Protein AF-0000000069437849 (afdb_homodimer)

Sequence (374 aa):
MSVVLPTVADLNPTQREAFDLFPANLTRGLVMTRNSAKPYLALGLSFRDGGLAPETRELVILRVGAITNAQYEIHHHAPEAQRVGVPAEVIDAVVSGADSFGDERLDALIGFVGDLVAGITNAPADTAVIQKFYSDNEIAEIILLTGHYVMTALFLKTLGIGPEGEGETRDILTSATNKLRTDEGQNMSVVLPTVADLNPTQREAFDLFPANLTRGLVMTRNSAKPYLALGLSFRDGGLAPETRELVILRVGAITNAQYEIHHHAPEAQRVGVPAEVIDAVVSGADSFGDERLDALIGFVGDLVAGITNAPADTAVIQKFYSDNEIAEIILLTGHYVMTALFLKTLGIGPEGEGETRDILTSATNKLRTDEGQN

Solvent-accessible surface area (backbone atoms only — not comparable to full-atom values): 19870 Å² total; per-residue (Å²): 106,78,64,76,69,63,54,80,89,70,46,51,74,71,42,40,54,45,27,69,50,43,71,46,61,67,34,40,49,36,46,43,24,70,49,36,33,56,28,44,50,47,30,62,47,20,59,80,67,33,75,56,55,66,46,58,50,33,51,51,52,35,39,47,18,35,64,38,65,22,63,44,54,37,64,63,38,49,61,51,24,44,73,62,64,43,53,68,68,57,53,52,37,38,49,73,62,56,72,76,74,93,38,71,65,58,28,32,51,55,48,47,53,52,38,42,64,56,15,38,70,45,72,51,36,68,58,47,74,42,50,88,78,40,53,62,40,43,47,46,37,52,44,45,52,49,20,50,50,49,21,48,36,40,38,33,54,45,59,64,56,61,66,69,62,90,73,68,58,65,59,43,67,60,52,30,42,52,52,53,51,51,54,52,70,69,100,106,79,62,77,69,65,53,81,90,70,47,52,73,71,43,41,54,45,26,70,50,44,73,46,62,68,34,41,51,34,47,43,23,72,49,36,33,56,27,44,50,46,29,62,47,20,58,79,65,33,74,56,54,66,45,58,50,33,51,50,52,34,38,49,18,36,65,38,66,23,64,44,53,37,65,63,38,50,61,52,25,44,73,63,64,43,52,66,68,58,53,51,37,39,48,72,62,55,71,75,75,93,38,73,66,58,26,33,51,56,46,47,54,52,36,42,64,54,15,38,70,44,72,52,39,68,57,49,72,41,51,87,78,38,53,60,40,44,49,46,35,51,45,44,52,48,20,52,50,49,19,47,36,39,39,33,54,45,58,65,56,62,64,70,62,90,74,69,58,65,60,41,69,61,52,30,42,52,53,52,50,51,55,53,72,71,99

Organism: Mycobacteroides abscessus (strain ATCC 19977 / DSM 44196 / CCUG 20993 / CIP 104536 / JCM 13569 / NCTC 13031 / TMC 1543 / L948) (NCBI:txid561007)

Radius of gyration: 19.55 Å; Cα contacts (8 Å, |Δi|>4): 556; chains: 2; bounding box: 51×52×52 Å

pLDDT: mean 94.51, std 9.11, range [38.72, 99.0]

Nearest PDB structures (foldseek):
  2gmy-assembly1_C  TM=9.037E-01  e=6.868E-04  Agrobacterium fabrum str. C58
  3lvy-assembly3_F  TM=8.607E-01  e=6.544E-04  Streptococcus mutans
  6k40-assembly3_C  TM=8.235E-01  e=3.848E-04  Deinococcus radiodurans R1 = ATCC 13939 = DSM 20539
  6ohi-assembly1_B  TM=6.712E-01  e=4.739E-03  Marinomonas mediterranea MMB-1
  6ohj-assembly1_B  TM=6.975E-01  e=1.510E-02  Marinomonas mediterranea MMB-1

Foldseek 3Di:
DFDDFDDLVPDDPVLVVLCVLFVWLLSSLLVVDPPCSNVLLVVLLVLVVADDQQLLLLLLQLLLCLVLVQVQSLVPRVVVNVVSPNDNVVSVCSNPPHQDDPDQQSNLSSVQLVQCVVCVVNPHGDLVSNVVPDPPRVSVSSSVSSVSSNVSSVSCVRNVPDGDPPPPCVCSSVSSSVVVVVVVVVD/DFDDFDDLVPDDPVLVVLCVLFVWLLSSLLSVDPPCSNVLLVVLLVLVVADDQQLLLLLLQLLLCLVLVQVQSLVPSVVVNVVSPNDNVNSVCSNPPHQDDPDQQSNLSSVQLVQCVVCVVNPHGDLVSNVVPDPPRVSVSSSVSSVSSNVSSVSCVRNVPDGDPPPPCVCSSVSSSVVVVVVVVVD

InterPro domains:
  IPR003779 Alkyl hydroperoxide reductase AhpD/CMD-like [PF02627] (47-102)
  IPR029032 AhpD-like [G3DSA:1.20.1290.10] (10-168)
  IPR029032 AhpD-like [SSF69118] (6-165)

Secondary structure (DSSP, 8-state):
-PPPPPPGGG--HHHHHHHHHS-SHHHHHHTTSSS-HHHHHHHHHHGGGSSS-HHHHHHHHHHHHHHHT-HHHHHHHHHHHHHTT--HHHHHHHHHT----S-HHHHHHHHHHHHHHHTTTSSPPPGGGGTTTS-HHHHHHHHHHHHHHHHHHHHHHHHT--PPSTTTTTTHHHHHHHHHHHHHHH-/-PPPPPPGGG--HHHHHHHHHS-SHHHHHHTTSSS-HHHHHHHHHHGGGSSS-HHHHHHHHHHHHHHHT-HHHHHHHHHHHHHTT--HHHHHHHHHT----S-HHHHHHHHHHHHHHHTTTSSPPPGGGGTTTS-HHHHHHHHHHHHHHHHHHHHHHHHT--PPSTTTTTTHHHHHHHHHHHHHHH-

Structure (mmCIF, N/CA/C/O backbone):
data_AF-0000000069437849-model_v1
#
loop_
_entity.id
_entity.type
_entity.pdbx_description
1 polymer 'Carboxymuconolactone decarboxylase'
#
loop_
_atom_site.group_PDB
_atom_site.id
_atom_site.type_symbol
_atom_site.label_atom_id
_atom_site.label_alt_id
_atom_site.label_comp_id
_atom_site.label_asym_id
_atom_site.label_entity_id
_atom_site.label_seq_id
_atom_site.pdbx_PDB_ins_code
_atom_site.Cartn_x
_atom_site.Cartn_y
_atom_site.Cartn_z
_atom_site.occupancy
_atom_site.B_iso_or_equiv
_atom_site.auth_seq_id
_atom_site.auth_comp_id
_atom_site.auth_asym_id
_atom_site.auth_atom_id
_atom_site.pdbx_PDB_model_num
ATOM 1 N N . MET A 1 1 ? -16.969 -13.57 -14.336 1 66.69 1 MET A N 1
ATOM 2 C CA . MET A 1 1 ? -17.812 -13.078 -13.242 1 66.69 1 MET A CA 1
ATOM 3 C C . MET A 1 1 ? -16.984 -12.281 -12.242 1 66.69 1 MET A C 1
ATOM 5 O O . MET A 1 1 ? -15.758 -12.391 -12.219 1 66.69 1 MET A O 1
ATOM 9 N N . SER A 1 2 ? -17.625 -11.258 -11.539 1 83.88 2 SER A N 1
ATOM 10 C CA . SER A 1 2 ? -16.969 -10.414 -10.547 1 83.88 2 SER A CA 1
ATOM 11 C C . SER A 1 2 ? -16.594 -11.211 -9.297 1 83.88 2 SER A C 1
ATOM 13 O O . SER A 1 2 ? -17.219 -12.227 -9 1 83.88 2 SER A O 1
ATOM 15 N N . VAL A 1 3 ? -15.461 -10.953 -8.734 1 93.19 3 VAL A N 1
ATOM 16 C CA . VAL A 1 3 ? -15.055 -11.523 -7.457 1 93.19 3 VAL A CA 1
ATOM 17 C C . VAL A 1 3 ? -16.156 -11.32 -6.426 1 93.19 3 VAL A C 1
ATOM 19 O O . VAL A 1 3 ? -16.719 -10.227 -6.312 1 93.19 3 VAL A O 1
ATOM 22 N N . VAL A 1 4 ? -16.516 -12.32 -5.75 1 92.19 4 VAL A N 1
ATOM 23 C CA . VAL A 1 4 ? -17.594 -12.266 -4.77 1 92.19 4 VAL A CA 1
ATOM 24 C C . VAL A 1 4 ? -17 -12.141 -3.363 1 92.19 4 VAL A C 1
ATOM 26 O O . VAL A 1 4 ? -16.219 -13 -2.934 1 92.19 4 VAL A O 1
ATOM 29 N N . LEU A 1 5 ? -17.375 -11.117 -2.664 1 95.38 5 LEU A N 1
ATOM 30 C CA . LEU A 1 5 ? -16.938 -10.93 -1.287 1 95.38 5 LEU A CA 1
ATOM 31 C C . LEU A 1 5 ? -17.672 -11.875 -0.345 1 95.38 5 LEU A C 1
ATOM 33 O O . LEU A 1 5 ? -18.875 -12.102 -0.509 1 95.38 5 LEU A O 1
ATOM 37 N N . PRO A 1 6 ? -17.016 -12.406 0.613 1 96.81 6 PRO A N 1
ATOM 38 C CA . PRO A 1 6 ? -17.734 -13.211 1.607 1 96.81 6 PRO A CA 1
ATOM 39 C C . PRO A 1 6 ? -18.719 -12.391 2.434 1 96.81 6 PRO A C 1
ATOM 41 O O . PRO A 1 6 ? -18.5 -11.195 2.646 1 96.81 6 PRO A O 1
ATOM 44 N N . THR A 1 7 ? -19.75 -13.062 2.906 1 96.44 7 THR A N 1
ATOM 45 C CA . THR A 1 7 ? -20.625 -12.445 3.902 1 96.44 7 THR A CA 1
ATOM 46 C C . THR A 1 7 ? -20.016 -12.555 5.297 1 96.44 7 THR A C 1
ATOM 48 O O . THR A 1 7 ? -19.203 -13.453 5.559 1 96.44 7 THR A O 1
ATOM 51 N N . VAL A 1 8 ? -20.406 -11.633 6.09 1 95.75 8 VAL A N 1
ATOM 52 C CA . VAL A 1 8 ? -19.859 -11.625 7.445 1 95.75 8 VAL A CA 1
ATOM 53 C C . VAL A 1 8 ? -20.188 -12.938 8.141 1 95.75 8 VAL A C 1
ATOM 55 O O . VAL A 1 8 ? -19.359 -13.477 8.883 1 95.75 8 VAL A O 1
ATOM 58 N N . ALA A 1 9 ? -21.328 -13.523 7.895 1 96.69 9 ALA A N 1
ATOM 59 C CA . ALA A 1 9 ? -21.781 -14.766 8.516 1 96.69 9 ALA A CA 1
ATOM 60 C C . ALA A 1 9 ? -20.906 -15.938 8.086 1 96.69 9 ALA A C 1
ATOM 62 O O . ALA A 1 9 ? -20.828 -16.953 8.789 1 96.69 9 ALA A O 1
ATOM 63 N N . ASP A 1 10 ? -20.203 -15.844 7.004 1 95.81 10 ASP A N 1
ATOM 64 C CA . ASP A 1 10 ? -19.453 -16.953 6.422 1 95.81 10 ASP A CA 1
ATOM 65 C C . ASP A 1 10 ? -17.984 -16.891 6.852 1 95.81 10 ASP A C 1
ATOM 67 O O . ASP A 1 10 ? -17.188 -17.781 6.508 1 95.81 10 ASP A O 1
ATOM 71 N N . LEU A 1 11 ? -17.656 -15.875 7.59 1 97.69 11 LEU A N 1
ATOM 72 C CA . LEU A 1 11 ? -16.25 -15.719 7.965 1 97.69 11 LEU A CA 1
ATOM 73 C C . LEU A 1 11 ? -15.836 -16.797 8.961 1 97.69 11 LEU A C 1
ATOM 75 O O . LEU A 1 11 ? -16.578 -17.125 9.883 1 97.69 11 LEU A O 1
ATOM 79 N N . ASN A 1 12 ? -14.672 -17.406 8.719 1 97.06 12 ASN A N 1
ATOM 80 C CA . ASN A 1 12 ? -14.109 -18.297 9.727 1 97.06 12 ASN A CA 1
ATOM 81 C C . ASN A 1 12 ? -13.602 -17.531 10.938 1 97.06 12 ASN A C 1
ATOM 83 O O . ASN A 1 12 ? -13.594 -16.297 10.945 1 97.06 12 ASN A O 1
ATOM 87 N N . PRO A 1 13 ? -13.148 -18.141 11.938 1 96.56 13 PRO A N 1
ATOM 88 C CA . PRO A 1 13 ? -12.781 -17.453 13.172 1 96.56 13 PRO A CA 1
ATOM 89 C C . PRO A 1 13 ? -11.648 -16.438 12.977 1 96.56 13 PRO A C 1
ATOM 91 O O . PRO A 1 13 ? -11.711 -15.336 13.516 1 96.56 13 PRO A O 1
ATOM 94 N N . THR A 1 14 ? -10.68 -16.734 12.234 1 95.31 14 THR A N 1
ATOM 95 C CA . THR A 1 14 ? -9.562 -15.828 11.984 1 95.31 14 THR A CA 1
ATOM 96 C C . THR A 1 14 ? -10.023 -14.602 11.195 1 95.31 14 THR A C 1
ATOM 98 O O . THR A 1 14 ? -9.633 -13.477 11.508 1 95.31 14 THR A O 1
ATOM 101 N N . GLN A 1 15 ? -10.82 -14.836 10.172 1 97.56 15 GLN A N 1
ATOM 102 C CA . GLN A 1 15 ? -11.383 -13.75 9.375 1 97.56 15 GLN A CA 1
ATOM 103 C C . GLN A 1 15 ? -12.273 -12.852 10.227 1 97.56 15 GLN A C 1
ATOM 105 O O . GLN A 1 15 ? -12.242 -11.625 10.078 1 97.56 15 GLN A O 1
ATOM 110 N N . ARG A 1 16 ? -12.992 -13.484 11.094 1 97.56 16 ARG A N 1
ATOM 111 C CA . ARG A 1 16 ? -13.891 -12.742 11.977 1 97.56 16 ARG A CA 1
ATOM 112 C C . ARG A 1 16 ? -13.109 -11.828 12.914 1 97.56 16 ARG A C 1
ATOM 114 O O . ARG A 1 16 ? -13.539 -10.703 13.195 1 97.56 16 ARG A O 1
ATOM 121 N N . GLU A 1 17 ? -12.031 -12.266 13.414 1 95.75 17 GLU A N 1
ATOM 122 C CA . GLU A 1 17 ? -11.188 -11.438 14.273 1 95.75 17 GLU A CA 1
ATOM 123 C C . GLU A 1 17 ? -10.75 -10.164 13.562 1 95.75 17 GLU A C 1
ATOM 125 O O . GLU A 1 17 ? -10.797 -9.078 14.141 1 95.75 17 GLU A O 1
ATOM 130 N N . ALA A 1 18 ? -10.32 -10.297 12.328 1 96.5 18 ALA A N 1
ATOM 131 C CA . ALA A 1 18 ? -9.922 -9.133 11.539 1 96.5 18 ALA A CA 1
ATOM 132 C C . ALA A 1 18 ? -11.109 -8.203 11.297 1 96.5 18 ALA A C 1
ATOM 134 O O . ALA A 1 18 ? -10.984 -6.984 11.406 1 96.5 18 ALA A O 1
ATOM 135 N N . PHE A 1 19 ? -12.227 -8.844 10.961 1 96.88 19 PHE A N 1
ATOM 136 C CA . PHE A 1 19 ? -13.422 -8.062 10.711 1 96.88 19 PHE A CA 1
ATOM 137 C C . PHE A 1 19 ? -13.844 -7.293 11.961 1 96.88 19 PHE A C 1
ATOM 139 O O . PHE A 1 19 ? -14.242 -6.133 11.875 1 96.88 19 PHE A O 1
ATOM 146 N N . ASP A 1 20 ? -13.695 -7.914 13.117 1 95.06 20 ASP A N 1
ATOM 147 C CA . ASP A 1 20 ? -14.094 -7.277 14.367 1 95.06 20 ASP A CA 1
ATOM 148 C C . ASP A 1 20 ? -13.18 -6.105 14.711 1 95.06 20 ASP A C 1
ATOM 150 O O . ASP A 1 20 ? -13.602 -5.148 15.359 1 95.06 20 ASP A O 1
ATOM 154 N N . LEU A 1 21 ? -11.977 -6.168 14.289 1 93.56 21 LEU A N 1
ATOM 155 C CA . LEU A 1 21 ? -11.055 -5.055 14.477 1 93.56 21 LEU A CA 1
ATOM 156 C C . LEU A 1 21 ? -11.484 -3.846 13.656 1 93.56 21 LEU A C 1
ATOM 158 O O . LEU A 1 21 ? -11.359 -2.705 14.109 1 93.56 21 LEU A O 1
ATOM 162 N N . PHE A 1 22 ? -11.953 -4.074 12.5 1 95.62 22 PHE A N 1
ATOM 163 C CA . PHE A 1 22 ? -12.406 -3.037 11.578 1 95.62 22 PHE A CA 1
ATOM 164 C C . PHE A 1 22 ? -13.609 -3.51 10.773 1 95.62 22 PHE A C 1
ATOM 166 O O . PHE A 1 22 ? -13.477 -3.904 9.617 1 95.62 22 PHE A O 1
ATOM 173 N N . PRO A 1 23 ? -14.797 -3.436 11.32 1 95.25 23 PRO A N 1
ATOM 174 C CA . PRO A 1 23 ? -16.016 -3.977 10.703 1 95.25 23 PRO A CA 1
ATOM 175 C C . PRO A 1 23 ? -16.516 -3.125 9.531 1 95.25 23 PRO A C 1
ATOM 177 O O . PRO A 1 23 ? -17.469 -2.369 9.68 1 95.25 23 PRO A O 1
ATOM 180 N N . ALA A 1 24 ? -15.945 -3.314 8.43 1 96 24 ALA A N 1
ATOM 181 C CA . ALA A 1 24 ? -16.25 -2.562 7.215 1 96 24 ALA A CA 1
ATOM 182 C C . ALA A 1 24 ? -16.172 -3.459 5.98 1 96 24 ALA A C 1
ATOM 184 O O . ALA A 1 24 ? -15.578 -4.535 6.027 1 96 24 ALA A O 1
ATOM 185 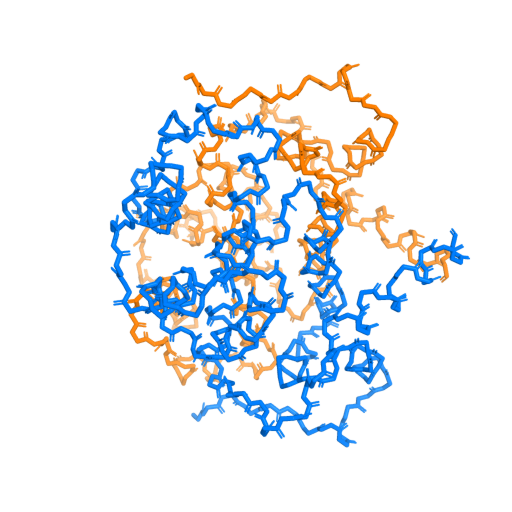N N . ASN A 1 25 ? -16.766 -3.061 4.895 1 96.75 25 ASN A N 1
ATOM 186 C CA . ASN A 1 25 ? -16.719 -3.811 3.645 1 96.75 25 ASN A CA 1
ATOM 187 C C . ASN A 1 25 ? -15.289 -3.994 3.148 1 96.75 25 ASN A C 1
ATOM 189 O O . ASN A 1 25 ? -14.969 -5.016 2.539 1 96.75 25 ASN A O 1
ATOM 193 N N . LEU A 1 26 ? -14.414 -3.002 3.432 1 97.88 26 LEU A N 1
ATOM 194 C CA . LEU A 1 26 ? -13 -3.154 3.129 1 97.88 26 LEU A CA 1
ATOM 195 C C . LEU A 1 26 ? -12.453 -4.441 3.734 1 97.88 26 LEU A C 1
ATOM 197 O O . LEU A 1 26 ? -11.742 -5.195 3.062 1 97.88 26 LEU A O 1
ATOM 201 N N . THR A 1 27 ? -12.82 -4.711 4.98 1 97.94 27 THR A N 1
ATOM 202 C CA . THR A 1 27 ? -12.273 -5.863 5.688 1 97.94 27 THR A CA 1
ATOM 203 C C . THR A 1 27 ? -12.812 -7.164 5.102 1 97.94 27 THR A C 1
ATOM 205 O O . THR A 1 27 ? -12.109 -8.172 5.066 1 97.94 27 THR A O 1
ATOM 208 N N . ARG A 1 28 ? -14.039 -7.129 4.566 1 97.81 28 ARG A N 1
ATOM 209 C CA . ARG A 1 28 ? -14.547 -8.305 3.871 1 97.81 28 ARG A CA 1
ATOM 210 C C . ARG A 1 28 ? -13.664 -8.664 2.686 1 97.81 28 ARG A C 1
ATOM 212 O O . ARG A 1 28 ? -13.445 -9.852 2.402 1 97.81 28 ARG A O 1
ATOM 219 N N . GLY A 1 29 ? -13.195 -7.688 1.97 1 98.44 29 GLY A N 1
ATOM 220 C CA . GLY A 1 29 ? -12.25 -7.941 0.893 1 98.44 29 GLY A CA 1
ATOM 221 C C . GLY A 1 29 ? -10.906 -8.43 1.385 1 98.44 29 GLY A C 1
ATOM 222 O O . GLY A 1 29 ? -10.344 -9.383 0.838 1 98.44 29 GLY A O 1
ATOM 223 N N . LEU A 1 30 ? -10.414 -7.762 2.451 1 98.75 30 LEU A N 1
ATOM 224 C CA . LEU A 1 30 ? -9.078 -8.055 2.951 1 98.75 30 LEU A CA 1
ATOM 225 C C . LEU A 1 30 ? -8.992 -9.492 3.459 1 98.75 30 LEU A C 1
ATOM 227 O O . LEU A 1 30 ? -7.973 -10.164 3.279 1 98.75 30 LEU A O 1
ATOM 231 N N . VAL A 1 31 ? -10.047 -9.961 4.066 1 98.5 31 VAL A N 1
ATOM 232 C CA . VAL A 1 31 ? -9.992 -11.273 4.703 1 98.5 31 VAL A CA 1
ATOM 233 C C . VAL A 1 31 ? -10.016 -12.367 3.641 1 98.5 31 VAL A C 1
ATOM 235 O O . VAL A 1 31 ? -9.875 -13.555 3.955 1 98.5 31 VAL A O 1
ATOM 238 N N . MET A 1 32 ? -10.258 -12.008 2.383 1 98.19 32 MET A N 1
ATOM 239 C CA . MET A 1 32 ? -10.117 -12.984 1.305 1 98.19 32 MET A CA 1
ATOM 240 C C . MET A 1 32 ? -8.656 -13.383 1.131 1 98.19 32 MET A C 1
ATOM 242 O O . MET A 1 32 ? -8.359 -14.43 0.547 1 98.19 32 MET A O 1
ATOM 246 N N . THR A 1 33 ? -7.68 -12.523 1.524 1 98.31 33 THR A N 1
ATOM 247 C CA . THR A 1 33 ? -6.27 -12.883 1.535 1 98.31 33 THR A CA 1
ATOM 248 C C . THR A 1 33 ? -5.957 -13.812 2.709 1 98.31 33 THR A C 1
ATOM 250 O O . THR A 1 33 ? -6.656 -13.789 3.725 1 98.31 33 THR A O 1
ATOM 253 N N . ARG A 1 34 ? -5.004 -14.641 2.551 1 97.06 34 ARG A N 1
ATOM 254 C CA . ARG A 1 34 ? -4.754 -15.672 3.553 1 97.06 34 ARG A CA 1
ATOM 255 C C . ARG A 1 34 ? -4.246 -15.062 4.852 1 97.06 34 ARG A C 1
ATOM 257 O O . ARG A 1 34 ? -4.715 -15.414 5.938 1 97.06 34 ARG A O 1
ATOM 264 N N . ASN A 1 35 ? -3.326 -14.047 4.82 1 96.31 35 ASN A N 1
ATOM 265 C CA . ASN A 1 35 ? -2.658 -13.609 6.039 1 96.31 35 ASN A CA 1
ATOM 266 C C . ASN A 1 35 ? -2.475 -12.094 6.066 1 96.31 35 ASN A C 1
ATOM 268 O O . ASN A 1 35 ? -1.821 -11.562 6.965 1 96.31 35 ASN A O 1
ATOM 272 N N . SER A 1 36 ? -3.053 -11.352 5.172 1 98.12 36 SER A N 1
ATOM 273 C CA . SER A 1 36 ? -2.641 -9.961 4.973 1 98.12 36 SER A CA 1
ATOM 274 C C . SER A 1 36 ? -3.652 -8.992 5.578 1 98.12 36 SER A C 1
ATOM 276 O O . SER A 1 36 ? -3.391 -7.793 5.668 1 98.12 36 SER A O 1
ATOM 278 N N . ALA A 1 37 ? -4.809 -9.492 6.039 1 98.31 37 ALA A N 1
ATOM 279 C CA . ALA A 1 37 ? -5.855 -8.586 6.52 1 98.31 37 ALA A CA 1
ATOM 280 C C . ALA A 1 37 ? -5.395 -7.82 7.754 1 98.31 37 ALA A C 1
ATOM 282 O O . ALA A 1 37 ? -5.406 -6.59 7.77 1 98.31 37 ALA A O 1
ATOM 283 N N . LYS A 1 38 ? -4.926 -8.492 8.781 1 95.94 38 LYS A N 1
ATOM 284 C CA . LYS A 1 38 ? -4.543 -7.844 10.031 1 95.94 38 LYS A CA 1
ATOM 285 C C . LYS A 1 38 ? -3.311 -6.965 9.836 1 95.94 38 LYS A C 1
ATOM 287 O O . LYS A 1 38 ? -3.281 -5.82 10.297 1 95.94 38 LYS A O 1
ATOM 292 N N . PRO A 1 39 ? -2.277 -7.418 9.117 1 97.19 39 PRO A N 1
ATOM 293 C CA . PRO A 1 39 ? -1.134 -6.543 8.852 1 97.19 39 PRO A CA 1
ATOM 294 C C . PRO A 1 39 ? -1.518 -5.289 8.07 1 97.19 39 PRO A C 1
ATOM 296 O O . PRO A 1 39 ? -0.983 -4.207 8.328 1 97.19 39 PRO A O 1
ATOM 299 N N . TYR A 1 40 ? -2.428 -5.441 7.117 1 98.56 40 TYR A N 1
ATOM 300 C CA . TYR A 1 40 ? -2.9 -4.273 6.383 1 98.56 40 TYR A CA 1
ATOM 301 C C . TYR A 1 40 ? -3.549 -3.264 7.32 1 98.56 40 TYR A C 1
ATOM 303 O O . TYR A 1 40 ? -3.271 -2.064 7.242 1 98.56 40 TYR A O 1
ATOM 311 N N . LEU A 1 41 ? -4.434 -3.812 8.109 1 97.81 41 LEU A N 1
ATOM 312 C CA . LEU A 1 41 ? -5.129 -2.936 9.047 1 97.81 41 LEU A CA 1
ATOM 313 C C . LEU A 1 41 ? -4.148 -2.268 10 1 97.81 41 LEU A C 1
ATOM 315 O O . LEU A 1 41 ? -4.285 -1.081 10.312 1 97.81 41 LEU A O 1
ATOM 319 N N . ALA A 1 42 ? -3.145 -2.979 10.453 1 96.06 42 ALA A N 1
ATOM 320 C CA . ALA A 1 42 ? -2.123 -2.416 11.336 1 96.06 42 ALA A CA 1
ATOM 321 C C . ALA A 1 42 ? -1.382 -1.271 10.656 1 96.06 42 ALA A C 1
ATOM 323 O O . ALA A 1 42 ? -1.121 -0.236 11.273 1 96.06 42 ALA A O 1
ATOM 324 N N . LEU A 1 43 ? -1.089 -1.44 9.422 1 98.19 43 LEU A N 1
ATOM 325 C CA . LEU A 1 43 ? -0.401 -0.38 8.695 1 98.19 43 LEU A CA 1
ATOM 326 C C . LEU A 1 43 ? -1.302 0.839 8.531 1 98.19 43 LEU A C 1
ATOM 328 O O . LEU A 1 43 ? -0.885 1.966 8.805 1 98.19 43 LEU A O 1
ATOM 332 N N . GLY A 1 44 ? -2.516 0.595 8.094 1 98.06 44 GLY A N 1
ATOM 333 C CA . GLY A 1 44 ? -3.439 1.707 7.934 1 98.06 44 GLY A CA 1
ATOM 334 C C . GLY A 1 44 ? -3.633 2.506 9.211 1 98.06 44 GLY A C 1
ATOM 335 O O . GLY A 1 44 ? -3.594 3.736 9.188 1 98.06 44 GLY A O 1
ATOM 336 N N . LEU A 1 45 ? -3.779 1.794 10.289 1 96.19 45 LEU A N 1
ATOM 337 C CA . LEU A 1 45 ? -4.07 2.441 11.562 1 96.19 45 LEU A CA 1
ATOM 338 C C . LEU A 1 45 ? -2.816 3.08 12.148 1 96.19 45 LEU A C 1
ATOM 340 O O . LEU A 1 45 ? -2.904 3.98 12.984 1 96.19 45 LEU A O 1
ATOM 344 N N . SER A 1 46 ? -1.649 2.676 11.742 1 96.75 46 SER A N 1
ATOM 345 C CA . SER A 1 46 ? -0.399 3.244 12.234 1 96.75 46 SER A CA 1
ATOM 346 C C . SER A 1 46 ? -0.279 4.719 11.867 1 96.75 46 SER A C 1
ATOM 348 O O . SER A 1 46 ? 0.356 5.496 12.586 1 96.75 46 SER A O 1
ATOM 350 N N . PHE A 1 47 ? -0.951 5.113 10.773 1 97.69 47 PHE A N 1
ATOM 351 C CA . PHE A 1 47 ? -0.861 6.496 10.312 1 97.69 47 PHE A CA 1
ATOM 352 C C . PHE A 1 47 ? -1.634 7.422 11.242 1 97.69 47 PHE A C 1
ATOM 354 O O . PHE A 1 47 ? -1.387 8.633 11.266 1 97.69 47 PHE A O 1
ATOM 361 N N . ARG A 1 48 ? -2.562 6.91 11.984 1 95.31 48 ARG A N 1
ATOM 362 C CA . ARG A 1 48 ? -3.34 7.723 12.914 1 95.31 48 ARG A CA 1
ATOM 363 C C . ARG A 1 48 ? -2.51 8.109 14.133 1 95.31 48 ARG A C 1
ATOM 365 O O . ARG A 1 48 ? -2.777 9.125 14.781 1 95.31 48 ARG A O 1
ATOM 372 N N . ASP A 1 49 ? -1.521 7.301 14.445 1 91.88 49 ASP A N 1
ATOM 373 C CA . ASP A 1 49 ? -0.555 7.598 15.5 1 91.88 49 ASP A CA 1
ATOM 374 C C . ASP A 1 49 ? 0.792 8.008 14.906 1 91.88 49 ASP A C 1
ATOM 376 O O . ASP A 1 49 ? 1.843 7.723 15.484 1 91.88 49 ASP A O 1
ATOM 380 N N . GLY A 1 50 ? 0.738 8.516 13.758 1 95.44 50 GLY A N 1
ATOM 381 C CA . GLY A 1 50 ? 1.943 8.922 13.047 1 95.44 50 GLY A CA 1
ATOM 382 C C . GLY A 1 50 ? 2.383 10.336 13.383 1 95.44 50 GLY A C 1
ATOM 383 O O . GLY A 1 50 ? 1.966 10.898 14.398 1 95.44 50 GLY A O 1
ATOM 384 N N . GLY A 1 51 ? 3.299 10.859 12.602 1 96.81 51 GLY A N 1
ATOM 385 C CA . GLY A 1 51 ? 3.92 12.148 12.859 1 96.81 51 GLY A CA 1
ATOM 386 C C . GLY A 1 51 ? 3.201 13.305 12.188 1 96.81 51 GLY A C 1
ATOM 387 O O . GLY A 1 51 ? 3.473 14.469 12.484 1 96.81 51 GLY A O 1
ATOM 388 N N . LEU A 1 52 ? 2.24 13.016 11.312 1 98.56 52 LEU A N 1
ATOM 389 C CA . LEU A 1 52 ? 1.518 14.062 10.602 1 98.56 52 LEU A CA 1
ATOM 390 C C . LEU A 1 52 ? 0.374 14.609 11.445 1 98.56 52 LEU A C 1
ATOM 392 O O . LEU A 1 52 ? -0.302 13.852 12.148 1 98.56 52 LEU A O 1
ATOM 396 N N . ALA A 1 53 ? 0.175 15.906 11.383 1 98.5 53 ALA A N 1
ATOM 397 C CA . ALA A 1 53 ? -1.065 16.469 11.914 1 98.5 53 ALA A CA 1
ATOM 398 C C . ALA A 1 53 ? -2.283 15.797 11.289 1 98.5 53 ALA A C 1
ATOM 400 O O . ALA A 1 53 ? -2.283 15.484 10.094 1 98.5 53 ALA A O 1
ATOM 401 N N . PRO A 1 54 ? -3.316 15.578 12.102 1 98.25 54 PRO A N 1
ATOM 402 C CA . PRO A 1 54 ? -4.504 14.891 11.586 1 98.25 54 PRO A CA 1
ATOM 403 C C . PRO A 1 54 ? -5.09 15.57 10.352 1 98.25 54 PRO A C 1
ATOM 405 O O . PRO A 1 54 ? -5.57 14.891 9.438 1 98.25 54 PRO A O 1
ATOM 408 N N . GLU A 1 55 ? -5.074 16.875 10.32 1 98.56 55 GLU A N 1
ATOM 409 C CA . GLU A 1 55 ? -5.59 17.594 9.164 1 98.56 55 GLU A CA 1
ATOM 410 C C . GLU A 1 55 ? -4.793 17.266 7.902 1 98.56 55 GLU A C 1
ATOM 412 O O . GLU A 1 55 ? -5.371 17.047 6.836 1 98.56 55 GLU A O 1
ATOM 417 N N . THR A 1 56 ? -3.426 17.219 8.031 1 98.81 56 THR A N 1
ATOM 418 C CA . THR A 1 56 ? -2.553 16.891 6.906 1 98.81 56 THR A CA 1
ATOM 419 C C . THR A 1 56 ? -2.816 15.469 6.41 1 98.81 56 THR A C 1
ATOM 421 O O . THR A 1 56 ? -2.947 15.234 5.207 1 98.81 56 THR A O 1
ATOM 424 N N . ARG A 1 57 ? -2.932 14.555 7.355 1 98.81 57 ARG A N 1
ATOM 425 C CA . ARG A 1 57 ? -3.189 13.156 7.035 1 98.81 57 ARG A CA 1
ATOM 426 C C . ARG A 1 57 ? -4.469 13.008 6.223 1 98.81 57 ARG A C 1
ATOM 428 O O . ARG A 1 57 ? -4.473 12.359 5.172 1 98.81 57 ARG A O 1
ATOM 435 N N . GLU A 1 58 ? -5.543 13.625 6.668 1 98.81 58 GLU A N 1
ATOM 436 C CA . GLU A 1 58 ? -6.836 13.461 6.008 1 98.81 58 GLU A CA 1
ATOM 437 C C . GLU A 1 58 ? -6.852 14.148 4.645 1 98.81 58 GLU A C 1
ATOM 439 O O . GLU A 1 58 ? -7.492 13.664 3.707 1 98.81 58 GLU A O 1
ATOM 444 N N . LEU A 1 59 ? -6.152 15.281 4.535 1 98.88 59 LEU A N 1
ATOM 445 C CA . LEU A 1 59 ? -6.086 15.969 3.25 1 98.88 59 LEU A CA 1
ATOM 446 C C . LEU A 1 59 ? -5.344 15.125 2.217 1 98.88 59 LEU A C 1
ATOM 448 O O . LEU A 1 59 ? -5.75 15.07 1.054 1 98.88 59 LEU A O 1
ATOM 452 N N . VAL A 1 60 ? -4.25 14.461 2.617 1 98.94 60 VAL A N 1
ATOM 453 C CA . VAL A 1 60 ? -3.521 13.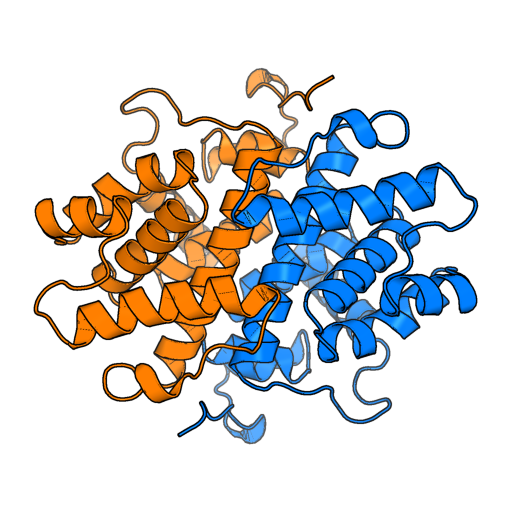562 1.727 1 98.94 60 VAL A CA 1
ATOM 454 C C . VAL A 1 60 ? -4.441 12.438 1.264 1 98.94 60 VAL A C 1
ATOM 456 O O . VAL A 1 60 ? -4.527 12.148 0.068 1 98.94 60 VAL A O 1
ATOM 459 N N . ILE A 1 61 ? -5.176 11.836 2.211 1 98.94 61 ILE A N 1
ATOM 460 C CA . ILE A 1 61 ? -6.055 10.711 1.918 1 98.94 61 ILE A CA 1
ATOM 461 C C . ILE A 1 61 ? -7.152 11.148 0.95 1 98.94 61 ILE A C 1
ATOM 463 O O . ILE A 1 61 ? -7.418 10.469 -0.043 1 98.94 61 ILE A O 1
ATOM 467 N N . LEU A 1 62 ? -7.758 12.273 1.166 1 98.88 62 LEU A N 1
ATOM 468 C CA . LEU A 1 62 ? -8.844 12.766 0.323 1 98.88 62 LEU A CA 1
ATOM 469 C C . LEU A 1 62 ? -8.336 13.094 -1.077 1 98.88 62 LEU A C 1
ATOM 471 O O . LEU A 1 62 ? -9.031 12.852 -2.066 1 98.88 62 LEU A O 1
ATOM 475 N N . ARG A 1 63 ? -7.137 13.672 -1.164 1 98.94 63 ARG A N 1
ATOM 476 C CA . ARG A 1 63 ? -6.598 13.984 -2.482 1 98.94 63 ARG A CA 1
ATOM 477 C C . ARG A 1 63 ? -6.328 12.711 -3.277 1 98.94 63 ARG A C 1
ATOM 479 O O . ARG A 1 63 ? -6.602 12.648 -4.477 1 98.94 63 ARG A O 1
ATOM 486 N N . VAL A 1 64 ? -5.797 11.695 -2.6 1 98.94 64 VAL A N 1
ATOM 487 C CA . VAL A 1 64 ? -5.621 10.414 -3.27 1 98.94 64 VAL A CA 1
ATOM 488 C C . VAL A 1 64 ? -6.973 9.883 -3.742 1 98.94 64 VAL A C 1
ATOM 490 O O . VAL A 1 64 ? -7.105 9.43 -4.883 1 98.94 64 VAL A O 1
ATOM 493 N N . GLY A 1 65 ? -7.992 9.891 -2.814 1 98.88 65 GLY A N 1
ATOM 494 C CA . GLY A 1 65 ? -9.328 9.469 -3.197 1 98.88 65 GLY A CA 1
ATOM 495 C C . GLY A 1 65 ? -9.859 10.195 -4.418 1 98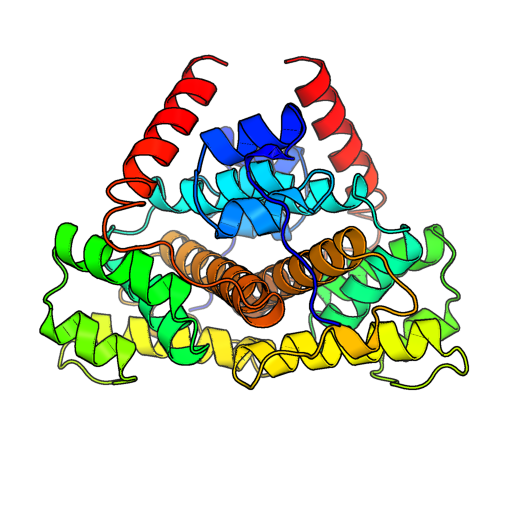.88 65 GLY A C 1
ATOM 496 O O . GLY A 1 65 ? -10.477 9.578 -5.297 1 98.88 65 GLY A O 1
ATOM 497 N N . ALA A 1 66 ? -9.602 11.477 -4.512 1 98.81 66 ALA A N 1
ATOM 498 C CA . ALA A 1 66 ? -10.055 12.297 -5.633 1 98.81 66 ALA A CA 1
ATOM 499 C C . ALA A 1 66 ? -9.359 11.891 -6.93 1 98.81 66 ALA A C 1
ATOM 501 O O . ALA A 1 66 ? -10.016 11.711 -7.957 1 98.81 66 ALA A O 1
ATOM 502 N N . ILE A 1 67 ? -8.031 11.734 -6.891 1 98.81 67 ILE A N 1
ATOM 503 C CA . ILE A 1 67 ? -7.238 11.445 -8.078 1 98.81 67 ILE A CA 1
ATOM 504 C C . ILE A 1 67 ? -7.59 10.055 -8.609 1 98.81 67 ILE A C 1
ATOM 506 O O . ILE A 1 67 ? -7.656 9.836 -9.82 1 98.81 67 ILE A O 1
ATOM 510 N N . THR A 1 68 ? -7.844 9.102 -7.676 1 98.88 68 THR A N 1
ATOM 511 C CA . THR A 1 68 ? -8.078 7.711 -8.055 1 98.88 68 THR A CA 1
ATOM 512 C C . THR A 1 68 ? -9.562 7.449 -8.258 1 98.88 68 THR A C 1
ATOM 514 O O . THR A 1 68 ? -9.953 6.352 -8.664 1 98.88 68 THR A O 1
ATOM 517 N N . ASN A 1 69 ? -10.391 8.422 -7.941 1 98.25 69 ASN A N 1
ATOM 518 C CA . ASN A 1 69 ? -11.844 8.266 -7.98 1 98.25 69 ASN A CA 1
ATOM 519 C C . ASN A 1 69 ? -12.305 7.117 -7.082 1 98.25 69 ASN A C 1
ATOM 521 O O . ASN A 1 69 ? -13.047 6.238 -7.527 1 98.25 69 ASN A O 1
ATOM 525 N N . ALA A 1 70 ? -11.758 7.066 -5.906 1 98.25 70 ALA A N 1
ATOM 526 C CA . ALA A 1 70 ? -12.141 6.07 -4.91 1 98.25 70 ALA A CA 1
ATOM 527 C C . ALA A 1 70 ? -13.211 6.609 -3.973 1 98.25 70 ALA A C 1
ATOM 529 O O . ALA A 1 70 ? -12.906 7.113 -2.889 1 98.25 70 ALA A O 1
ATOM 530 N N . GLN A 1 71 ? -14.422 6.391 -4.273 1 96.12 71 GLN A N 1
ATOM 531 C CA . GLN A 1 71 ? -15.547 6.945 -3.527 1 96.12 71 GLN A CA 1
ATOM 532 C C . GLN A 1 71 ? -15.594 6.383 -2.109 1 96.12 71 GLN A C 1
ATOM 534 O O . GLN A 1 71 ? -15.984 7.086 -1.173 1 96.12 71 GLN A O 1
ATOM 539 N N . TYR A 1 72 ? -15.203 5.195 -1.909 1 97.06 72 TYR A N 1
ATOM 540 C CA . TYR A 1 72 ? -15.148 4.574 -0.59 1 97.06 72 TYR A CA 1
ATOM 541 C C . TYR A 1 72 ? -14.258 5.379 0.354 1 97.06 72 TYR A C 1
ATOM 543 O O . TYR A 1 72 ? -14.641 5.648 1.495 1 97.06 72 TYR A O 1
ATOM 551 N N . GLU A 1 73 ? -13.078 5.766 -0.11 1 97.56 73 GLU A N 1
ATOM 552 C CA . GLU A 1 73 ? -12.141 6.535 0.699 1 97.56 73 GLU A CA 1
ATOM 553 C C . GLU A 1 73 ? -12.688 7.918 1.025 1 97.56 73 GLU A C 1
ATOM 555 O O . GLU A 1 73 ? -12.594 8.375 2.166 1 97.56 73 GLU A O 1
ATOM 560 N N . ILE A 1 74 ? -13.281 8.531 0.019 1 97.06 74 ILE A N 1
ATOM 561 C CA . ILE A 1 74 ? -13.844 9.859 0.226 1 97.06 74 ILE A CA 1
ATOM 562 C C . ILE A 1 74 ? -14.977 9.789 1.241 1 97.06 74 ILE A C 1
ATOM 564 O O . ILE A 1 74 ? -15.047 10.602 2.166 1 97.06 74 ILE A O 1
ATOM 568 N N . HIS A 1 75 ? -15.766 8.773 1.154 1 94.62 75 HIS A N 1
ATOM 569 C CA . HIS A 1 75 ? -16.906 8.57 2.035 1 94.62 75 HIS A CA 1
ATOM 570 C C . HIS A 1 75 ? -16.469 8.445 3.49 1 94.62 75 HIS A C 1
ATOM 572 O O . HIS A 1 75 ? -17.094 9.031 4.383 1 94.62 75 HIS A O 1
ATOM 578 N N . HIS A 1 76 ? -15.43 7.746 3.732 1 94.44 76 HIS A N 1
ATOM 579 C CA . HIS A 1 76 ? -14.984 7.473 5.094 1 94.44 76 HIS A CA 1
ATOM 580 C C . HIS A 1 76 ? -14.148 8.625 5.641 1 94.44 76 HIS A C 1
ATOM 582 O O . HIS A 1 76 ? -14.203 8.93 6.836 1 94.44 76 HIS A O 1
ATOM 588 N N . HIS A 1 77 ? -13.422 9.352 4.809 1 97.06 77 HIS A N 1
ATOM 589 C CA . HIS A 1 77 ? -12.398 10.25 5.336 1 97.06 77 HIS A CA 1
ATOM 590 C C . HIS A 1 77 ? -12.844 11.703 5.262 1 97.06 77 HIS A C 1
ATOM 592 O O . HIS A 1 77 ? -12.273 12.57 5.934 1 97.06 77 HIS A O 1
ATOM 598 N N . ALA A 1 78 ? -13.898 11.992 4.453 1 96.44 78 ALA A N 1
ATOM 599 C CA . ALA A 1 78 ? -14.391 13.367 4.445 1 96.44 78 ALA A CA 1
ATOM 600 C C . ALA A 1 78 ? -14.953 13.758 5.809 1 96.44 78 ALA A C 1
ATOM 602 O O . ALA A 1 78 ? -14.586 14.797 6.363 1 96.44 78 ALA A O 1
ATOM 603 N N . PRO A 1 79 ? -15.812 12.922 6.422 1 94.88 79 PRO A N 1
ATOM 604 C CA . PRO A 1 79 ? -16.281 13.258 7.77 1 94.88 79 PRO A CA 1
ATOM 605 C C . PRO A 1 79 ? -15.141 13.336 8.781 1 94.88 79 PRO A C 1
ATOM 607 O O . PRO A 1 79 ? -15.18 14.172 9.688 1 94.88 79 PRO A O 1
ATOM 610 N N . GLU A 1 80 ? -14.141 12.469 8.672 1 95.5 80 GLU A N 1
ATOM 611 C CA . GLU A 1 80 ? -13 12.508 9.57 1 95.5 80 GLU A CA 1
ATOM 612 C C . GLU A 1 80 ? -12.219 13.812 9.414 1 95.5 80 GLU A C 1
ATOM 614 O O . GLU A 1 80 ? -11.773 14.398 10.406 1 95.5 80 GLU A O 1
ATOM 619 N N . ALA A 1 81 ? -12.016 14.266 8.125 1 97.81 81 ALA A N 1
ATOM 620 C CA . ALA A 1 81 ? -11.344 15.539 7.863 1 97.81 81 ALA A CA 1
ATOM 621 C C . ALA A 1 81 ? -12.086 16.703 8.531 1 97.81 81 ALA A C 1
ATOM 623 O O . ALA A 1 81 ? -11.469 17.562 9.141 1 97.81 81 ALA A O 1
ATOM 624 N N . GLN A 1 82 ? -13.383 16.688 8.422 1 97.06 82 GLN A N 1
ATOM 625 C CA . GLN A 1 82 ? -14.188 17.719 9.055 1 97.06 82 GLN A CA 1
ATOM 626 C C . GLN A 1 82 ? -14.039 17.688 10.57 1 97.06 82 GLN A C 1
ATOM 628 O O . GLN A 1 82 ? -13.883 18.734 11.211 1 97.06 82 GLN A O 1
ATOM 633 N N . ARG A 1 83 ? -14.062 16.547 11.141 1 95.94 83 ARG A N 1
ATOM 634 C CA . ARG A 1 83 ? -13.977 16.344 12.586 1 95.94 83 ARG A CA 1
ATOM 635 C C . ARG A 1 83 ? -12.664 16.906 13.133 1 95.94 83 ARG A C 1
ATOM 637 O O . ARG A 1 83 ? -12.641 17.469 14.234 1 95.94 83 ARG A O 1
ATOM 644 N N . VAL A 1 84 ? -11.641 16.797 12.344 1 96.81 84 VAL A N 1
ATOM 645 C CA . VAL A 1 84 ? -10.336 17.203 12.867 1 96.81 84 VAL A CA 1
ATOM 646 C C . VAL A 1 84 ? -10.07 18.672 12.508 1 96.81 84 VAL A C 1
ATOM 648 O O . VAL A 1 84 ? -8.969 19.172 12.742 1 96.81 84 VAL A O 1
ATOM 651 N N . GLY A 1 85 ? -11.008 19.297 11.75 1 98 85 GLY A N 1
ATOM 652 C CA . GLY A 1 85 ? -10.93 20.75 11.68 1 98 85 GLY A CA 1
ATOM 653 C C . GLY A 1 85 ? -10.734 21.266 10.266 1 98 85 GLY A C 1
ATOM 654 O O . GLY A 1 85 ? -10.578 22.484 10.055 1 98 85 GLY A O 1
ATOM 655 N N . VAL A 1 86 ? -10.711 20.453 9.25 1 98.44 86 VAL A N 1
ATOM 656 C CA . VAL A 1 86 ? -10.609 20.938 7.875 1 98.44 86 VAL A CA 1
ATOM 657 C C . VAL A 1 86 ? -11.93 21.562 7.445 1 98.44 86 VAL A C 1
ATOM 659 O O . VAL A 1 86 ? -12.992 20.938 7.578 1 98.44 86 VAL A O 1
ATOM 662 N N . PRO A 1 87 ? -11.898 22.766 6.961 1 98.38 87 PRO A N 1
ATOM 663 C CA . PRO A 1 87 ? -13.141 23.406 6.527 1 98.38 87 PRO A CA 1
ATOM 664 C C . PRO A 1 87 ? -13.828 22.656 5.391 1 98.38 87 PRO A C 1
ATOM 666 O O . PRO A 1 87 ? -13.156 22.125 4.5 1 98.38 87 PRO A O 1
ATOM 669 N N . ALA A 1 88 ? -15.125 22.625 5.418 1 98.06 88 ALA A N 1
ATOM 670 C CA . ALA A 1 88 ? -15.922 21.906 4.438 1 98.06 88 ALA A CA 1
ATOM 671 C C . ALA A 1 88 ? -15.602 22.359 3.018 1 98.06 88 ALA A C 1
ATOM 673 O O . ALA A 1 88 ? -15.562 21.547 2.09 1 98.06 88 ALA A O 1
ATOM 674 N N . GLU A 1 89 ? -15.422 23.594 2.83 1 97.88 89 GLU A N 1
ATOM 675 C CA . GLU A 1 89 ? -15.141 24.141 1.507 1 97.88 89 GLU A CA 1
ATOM 676 C C . GLU A 1 89 ? -13.797 23.641 0.98 1 97.88 89 GLU A C 1
ATOM 678 O O . GLU A 1 89 ? -13.633 23.438 -0.226 1 97.88 89 GLU A O 1
ATOM 683 N N . VAL A 1 90 ? -12.828 23.516 1.883 1 98.62 90 VAL A N 1
ATOM 684 C CA . VAL A 1 90 ? -11.523 23 1.504 1 98.62 90 VAL A CA 1
ATOM 685 C C . VAL A 1 90 ? -11.648 21.531 1.115 1 98.62 90 VAL A C 1
ATOM 687 O O . VAL A 1 90 ? -11.086 21.094 0.107 1 98.62 90 VAL A O 1
ATOM 690 N N . ILE A 1 91 ? -12.391 20.734 1.883 1 98.69 91 ILE A N 1
ATOM 691 C CA . ILE A 1 91 ? -12.633 19.328 1.586 1 98.69 91 ILE A CA 1
ATOM 692 C C . ILE A 1 91 ? -13.266 19.188 0.202 1 98.69 91 ILE A C 1
ATOM 694 O O . ILE A 1 91 ? -12.789 18.422 -0.63 1 98.69 91 ILE A O 1
ATOM 698 N N . ASP A 1 92 ? -14.289 19.984 -0.071 1 98.44 92 ASP A N 1
ATOM 699 C CA . ASP A 1 92 ? -14.977 19.953 -1.357 1 98.44 92 ASP A CA 1
ATOM 700 C C . ASP A 1 92 ? -14.023 20.281 -2.502 1 98.44 92 ASP A C 1
ATOM 702 O O . ASP A 1 92 ? -14.062 19.641 -3.553 1 98.44 92 ASP A O 1
ATOM 706 N N . ALA A 1 93 ? -13.258 21.25 -2.289 1 98.56 93 ALA A N 1
ATOM 707 C CA . ALA A 1 93 ? -12.305 21.688 -3.311 1 98.56 93 ALA A CA 1
ATOM 708 C C . ALA A 1 93 ? -11.273 20.594 -3.584 1 98.56 93 ALA A C 1
ATOM 710 O O . ALA A 1 93 ? -10.969 20.297 -4.738 1 98.56 93 ALA A O 1
ATOM 711 N N . VAL A 1 94 ? -10.75 19.984 -2.529 1 98.75 94 VAL A N 1
ATOM 712 C CA . VAL A 1 94 ? -9.75 18.922 -2.666 1 98.75 94 VAL A CA 1
ATOM 713 C C . VAL A 1 94 ? -10.352 17.75 -3.424 1 98.75 94 VAL A C 1
ATOM 715 O O . VAL A 1 94 ? -9.734 17.219 -4.352 1 98.75 94 VAL A O 1
ATOM 718 N N . VAL A 1 95 ? -11.547 17.359 -3.084 1 98.5 95 VAL A N 1
ATOM 719 C CA . VAL A 1 95 ? -12.219 16.188 -3.654 1 98.5 95 VAL A CA 1
ATOM 720 C C . VAL A 1 95 ? -12.594 16.484 -5.105 1 98.5 95 VAL A C 1
ATOM 722 O O . VAL A 1 95 ? -12.555 15.578 -5.953 1 98.5 95 VAL A O 1
ATOM 725 N N . SER A 1 96 ? -12.836 17.75 -5.434 1 98 96 SER A N 1
ATOM 726 C CA . SER A 1 96 ? -13.25 18.109 -6.789 1 98 96 SER A CA 1
ATOM 727 C C . SER A 1 96 ? -12.039 18.312 -7.695 1 98 96 SER A C 1
ATOM 729 O O . SER A 1 96 ? -12.188 18.562 -8.891 1 98 96 SER A O 1
ATOM 731 N N . GLY A 1 97 ? -10.844 18.312 -7.105 1 97.75 97 GLY A N 1
ATOM 732 C CA . GLY A 1 97 ? -9.641 18.312 -7.926 1 97.75 97 GLY A CA 1
ATOM 733 C C . GLY A 1 97 ? -9 19.688 -8.039 1 97.75 97 GLY A C 1
ATOM 734 O O . GLY A 1 97 ? -8.211 19.922 -8.953 1 97.75 97 GLY A O 1
ATOM 735 N N . ALA A 1 98 ? -9.359 20.594 -7.133 1 96.75 98 ALA A N 1
ATOM 736 C CA . ALA A 1 98 ? -8.719 21.906 -7.117 1 96.75 98 ALA A CA 1
ATOM 737 C C . ALA A 1 98 ? -7.227 21.781 -6.824 1 96.75 98 ALA A C 1
ATOM 739 O O . ALA A 1 98 ? -6.797 20.828 -6.156 1 96.75 98 ALA A O 1
ATOM 740 N N . ASP A 1 99 ? -6.492 22.719 -7.32 1 93.38 99 ASP A N 1
ATOM 741 C CA . ASP A 1 99 ? -5.051 22.688 -7.09 1 93.38 99 ASP A CA 1
ATOM 742 C C . ASP A 1 99 ? -4.559 24 -6.48 1 93.38 99 ASP A C 1
ATOM 744 O O . ASP A 1 99 ? -3.357 24.188 -6.277 1 93.38 99 ASP A O 1
ATOM 748 N N . SER A 1 100 ? -5.449 24.938 -6.211 1 96.44 100 SER A N 1
ATOM 749 C CA . SER A 1 100 ? -5.117 26.203 -5.551 1 96.44 100 SER A CA 1
ATOM 750 C C . SER A 1 100 ? -6.145 26.547 -4.48 1 96.44 100 SER A C 1
ATOM 752 O O . SER A 1 100 ? -7.352 26.469 -4.719 1 96.44 100 SER A O 1
ATOM 754 N N . PHE A 1 101 ? -5.605 26.984 -3.295 1 97 101 PHE A N 1
ATOM 755 C CA . PHE A 1 101 ? -6.465 27.188 -2.131 1 97 101 PHE A CA 1
ATOM 756 C C . PHE A 1 101 ? -6.172 28.516 -1.458 1 97 101 PHE A C 1
ATOM 758 O O . PHE A 1 101 ? -6.77 28.844 -0.429 1 97 101 PHE A O 1
ATOM 765 N N . GLY A 1 102 ? -5.238 29.266 -2.09 1 95.62 102 GLY A N 1
ATOM 766 C CA . GLY A 1 102 ? -4.84 30.531 -1.489 1 95.62 102 GLY A CA 1
ATOM 767 C C . GLY A 1 102 ? -3.949 30.359 -0.272 1 95.62 102 GLY A C 1
ATOM 768 O O . GLY A 1 102 ? -3.758 31.297 0.501 1 95.62 102 GLY A O 1
ATOM 769 N N . ASP A 1 103 ? -3.516 29.219 0.046 1 97.12 103 ASP A N 1
ATOM 770 C CA . ASP A 1 103 ? -2.592 28.828 1.109 1 97.12 103 ASP A CA 1
ATOM 771 C C . ASP A 1 103 ? -1.403 28.047 0.548 1 97.12 103 ASP A C 1
ATOM 773 O O . ASP A 1 103 ? -1.558 26.922 0.087 1 97.12 103 ASP A O 1
ATOM 777 N N . GLU A 1 104 ? -0.229 28.641 0.562 1 97.62 104 GLU A N 1
ATOM 778 C CA . GLU A 1 104 ? 0.963 28.109 -0.084 1 97.62 104 GLU A CA 1
ATOM 779 C C . GLU A 1 104 ? 1.277 26.703 0.429 1 97.62 104 GLU A C 1
ATOM 781 O O . GLU A 1 104 ? 1.672 25.828 -0.344 1 97.62 104 GLU A O 1
ATOM 786 N N . ARG A 1 105 ? 1.135 26.5 1.735 1 98 105 ARG A N 1
ATOM 787 C CA . ARG A 1 105 ? 1.416 25.203 2.33 1 98 105 ARG A CA 1
ATOM 788 C C . ARG A 1 105 ? 0.445 24.141 1.817 1 98 105 ARG A C 1
ATOM 790 O O . ARG A 1 105 ? 0.855 23.031 1.455 1 98 105 ARG A O 1
ATOM 797 N N . LEU A 1 106 ? -0.825 24.5 1.812 1 98.5 106 LEU A N 1
ATOM 798 C CA . LEU A 1 106 ? -1.843 23.562 1.331 1 98.5 106 LEU A CA 1
ATOM 799 C C . LEU A 1 106 ? -1.674 23.297 -0.161 1 98.5 106 LEU A C 1
ATOM 801 O O . LEU A 1 106 ? -1.791 22.156 -0.607 1 98.5 106 LEU A O 1
ATOM 805 N N . ASP A 1 107 ? -1.368 24.312 -0.959 1 98.56 107 ASP A N 1
ATOM 806 C CA . ASP A 1 107 ? -1.113 24.156 -2.387 1 98.56 107 ASP A CA 1
ATOM 807 C C . ASP A 1 107 ? 0.04 23.188 -2.627 1 98.56 107 ASP A C 1
ATOM 809 O O . ASP A 1 107 ? -0.052 22.297 -3.486 1 98.56 107 ASP A O 1
ATOM 813 N N . ALA A 1 108 ? 1.081 23.359 -1.876 1 98.31 108 ALA A N 1
ATOM 814 C CA . ALA A 1 108 ? 2.264 22.516 -2.012 1 98.31 108 ALA A CA 1
ATOM 815 C C . ALA A 1 108 ? 1.947 21.062 -1.654 1 98.31 108 ALA A C 1
ATOM 817 O O . ALA A 1 108 ? 2.363 20.141 -2.357 1 98.31 108 ALA A O 1
ATOM 818 N N . LEU A 1 109 ? 1.182 20.875 -0.579 1 98.81 109 LEU A N 1
ATOM 819 C CA . LEU A 1 109 ? 0.833 19.531 -0.134 1 98.81 109 LEU A CA 1
ATOM 820 C C . LEU A 1 109 ? -0.007 18.812 -1.184 1 98.81 109 LEU A C 1
ATOM 822 O O . LEU A 1 109 ? 0.316 17.688 -1.58 1 98.81 109 LEU A O 1
ATOM 826 N N . ILE A 1 110 ? -1.041 19.484 -1.642 1 98.88 110 ILE A N 1
ATOM 827 C CA . ILE A 1 110 ? -1.987 18.891 -2.574 1 98.88 110 ILE A CA 1
ATOM 828 C C . ILE A 1 110 ? -1.3 18.641 -3.914 1 98.88 110 ILE A C 1
ATOM 830 O O . ILE A 1 110 ? -1.488 17.578 -4.527 1 98.88 110 ILE A O 1
ATOM 834 N N . GLY A 1 111 ? -0.509 19.578 -4.371 1 98.69 111 GLY A N 1
ATOM 835 C CA . GLY A 1 111 ? 0.272 19.391 -5.582 1 98.69 111 GLY A CA 1
ATOM 836 C C . GLY A 1 111 ? 1.254 18.234 -5.484 1 98.69 111 GLY A C 1
ATOM 837 O O . GLY A 1 111 ? 1.388 17.453 -6.422 1 98.69 111 GLY A O 1
ATOM 838 N N . PHE A 1 112 ? 1.907 18.141 -4.32 1 98.75 112 PHE A N 1
ATOM 839 C CA . PHE A 1 112 ? 2.887 17.078 -4.098 1 98.75 112 PHE A CA 1
ATOM 840 C C . PHE A 1 112 ? 2.223 15.711 -4.148 1 98.75 112 PHE A C 1
ATOM 842 O O . PHE A 1 112 ? 2.76 14.773 -4.746 1 98.75 112 PHE A O 1
ATOM 849 N N . VAL A 1 113 ? 1.054 15.562 -3.557 1 98.94 113 VAL A N 1
ATOM 850 C CA . VAL A 1 113 ? 0.327 14.305 -3.596 1 98.94 113 VAL A CA 1
ATOM 851 C C . VAL A 1 113 ? -0 13.938 -5.043 1 98.94 113 VAL A C 1
ATOM 853 O O . VAL A 1 113 ? 0.154 12.781 -5.449 1 98.94 113 VAL A O 1
ATOM 856 N N . GLY A 1 114 ? -0.44 14.891 -5.844 1 98.81 114 GLY A N 1
ATOM 857 C CA . GLY A 1 114 ? -0.664 14.648 -7.258 1 98.81 114 GLY A CA 1
ATOM 858 C C . GLY A 1 114 ? 0.579 14.172 -7.988 1 98.81 114 GLY A C 1
ATOM 859 O O . GLY A 1 114 ? 0.518 13.219 -8.773 1 98.81 114 GLY A O 1
ATOM 860 N N . ASP A 1 115 ? 1.696 14.859 -7.711 1 98.81 115 ASP A N 1
ATOM 861 C CA . ASP A 1 115 ? 2.967 14.492 -8.328 1 98.81 115 ASP A CA 1
ATOM 862 C C . ASP A 1 115 ? 3.389 13.086 -7.914 1 98.81 115 ASP A C 1
ATOM 864 O O . ASP A 1 115 ? 3.994 12.352 -8.703 1 98.81 115 ASP A O 1
ATOM 868 N N . LEU A 1 116 ? 3.121 12.75 -6.645 1 98.94 116 LEU A N 1
ATOM 869 C CA . LEU A 1 116 ? 3.439 11.406 -6.176 1 98.94 116 LEU A CA 1
ATOM 870 C C . LEU A 1 116 ? 2.684 10.352 -6.984 1 98.94 116 LEU A C 1
ATOM 872 O O . LEU A 1 116 ? 3.279 9.383 -7.461 1 98.94 116 LEU A O 1
ATOM 876 N N . VAL A 1 117 ? 1.378 10.539 -7.145 1 98.94 117 VAL A N 1
ATOM 877 C CA . VAL A 1 117 ? 0.567 9.562 -7.863 1 98.94 117 VAL A CA 1
ATOM 878 C C . VAL A 1 117 ? 1.005 9.5 -9.328 1 98.94 117 VAL A C 1
ATOM 880 O O . VAL A 1 117 ? 1.154 8.422 -9.891 1 98.94 117 VAL A O 1
ATOM 883 N N . ALA A 1 118 ? 1.307 10.633 -9.922 1 98.75 118 ALA A N 1
ATOM 884 C CA . ALA A 1 118 ? 1.797 10.664 -11.297 1 98.75 118 ALA A CA 1
ATOM 885 C C . ALA A 1 118 ? 3.15 9.969 -11.414 1 98.75 118 ALA A C 1
ATOM 887 O O . ALA A 1 118 ? 3.455 9.352 -12.438 1 98.75 118 ALA A O 1
ATOM 888 N N . GLY A 1 119 ? 3.926 10.062 -10.406 1 98.75 119 GLY A N 1
ATOM 889 C CA . GLY A 1 119 ? 5.281 9.547 -10.398 1 98.75 119 GLY A CA 1
ATOM 890 C C . GLY A 1 119 ? 5.34 8.031 -10.32 1 98.75 119 GLY A C 1
ATOM 891 O O . GLY A 1 119 ? 6.406 7.434 -10.484 1 98.75 119 GLY A O 1
ATOM 892 N N . ILE A 1 120 ? 4.203 7.387 -10.078 1 98.81 120 ILE A N 1
ATOM 893 C CA . ILE A 1 120 ? 4.156 5.93 -10.008 1 98.81 120 ILE A CA 1
ATOM 894 C C . ILE A 1 120 ? 4.664 5.336 -11.32 1 98.81 120 ILE A C 1
ATOM 896 O O . ILE A 1 120 ? 5.492 4.422 -11.32 1 98.81 120 ILE A O 1
ATOM 900 N N . THR A 1 121 ? 4.195 5.91 -12.438 1 98.5 121 THR A N 1
ATOM 901 C CA . THR A 1 121 ? 4.621 5.363 -13.719 1 98.5 121 THR A CA 1
ATOM 902 C C . THR A 1 121 ? 5.457 6.379 -14.492 1 98.5 121 THR A C 1
ATOM 904 O O . THR A 1 121 ? 5.785 6.164 -15.656 1 98.5 121 THR A O 1
ATOM 907 N N . ASN A 1 122 ? 5.777 7.496 -13.898 1 98.31 122 ASN A N 1
ATOM 908 C CA . ASN A 1 122 ? 6.633 8.531 -14.461 1 98.31 122 ASN A CA 1
ATOM 909 C C . ASN A 1 122 ? 7.805 8.859 -13.539 1 98.31 122 ASN A C 1
ATOM 911 O O . ASN A 1 122 ? 8.164 8.055 -12.68 1 98.31 122 ASN A O 1
ATOM 915 N N . ALA A 1 123 ? 8.547 9.992 -13.812 1 98.19 123 ALA A N 1
ATOM 916 C CA . ALA A 1 123 ? 9.617 10.445 -12.93 1 98.19 123 ALA A CA 1
ATOM 917 C C . ALA A 1 123 ? 9.086 10.75 -11.531 1 98.19 123 ALA A C 1
ATOM 919 O O . ALA A 1 123 ? 7.988 11.289 -11.383 1 98.19 123 ALA A O 1
ATOM 920 N N . PRO A 1 124 ? 9.891 10.375 -10.586 1 98.12 124 PRO A N 1
ATOM 921 C CA . PRO A 1 124 ? 9.406 10.578 -9.211 1 98.12 124 PRO A CA 1
ATOM 922 C C . PRO A 1 124 ? 9.195 12.047 -8.867 1 98.12 124 PRO A C 1
ATOM 924 O O . PRO A 1 124 ? 9.875 12.922 -9.422 1 98.12 124 PRO A O 1
ATOM 927 N N . ALA A 1 125 ? 8.281 12.305 -7.984 1 98.44 125 ALA A N 1
ATOM 928 C CA . ALA A 1 125 ? 8.039 13.648 -7.469 1 98.44 125 ALA A CA 1
ATOM 929 C C . ALA A 1 125 ? 9.289 14.219 -6.809 1 98.44 125 ALA A C 1
ATOM 931 O O . ALA A 1 125 ? 10.094 13.477 -6.246 1 98.44 125 ALA A O 1
ATOM 932 N N . ASP A 1 126 ? 9.391 15.516 -6.895 1 98.06 126 ASP A N 1
ATOM 933 C CA . ASP A 1 126 ? 10.492 16.219 -6.25 1 98.06 126 ASP A CA 1
ATOM 934 C C . ASP A 1 126 ? 10.125 16.641 -4.832 1 98.06 126 ASP A C 1
ATOM 936 O O . ASP A 1 126 ? 9.242 17.484 -4.645 1 98.06 126 ASP A O 1
ATOM 940 N N . THR A 1 127 ? 10.844 16.141 -3.852 1 98.25 127 THR A N 1
ATOM 941 C CA . THR A 1 127 ? 10.508 16.422 -2.459 1 98.25 127 THR A CA 1
ATOM 942 C C . THR A 1 127 ? 10.844 17.859 -2.104 1 98.25 127 THR A C 1
ATOM 944 O O . THR A 1 127 ? 10.344 18.391 -1.111 1 98.25 127 THR A O 1
ATOM 947 N N . ALA A 1 128 ? 11.617 18.516 -2.883 1 97.25 128 ALA A N 1
ATOM 948 C CA . ALA A 1 128 ? 12.039 19.875 -2.596 1 97.25 128 ALA A CA 1
ATOM 949 C C . ALA A 1 128 ? 10.836 20.812 -2.539 1 97.25 128 ALA A C 1
ATOM 951 O O . ALA A 1 128 ? 10.852 21.812 -1.804 1 97.25 128 ALA A O 1
ATOM 952 N N . VAL A 1 129 ? 9.758 20.5 -3.242 1 96.81 129 VAL A N 1
ATOM 953 C CA . VAL A 1 129 ? 8.617 21.391 -3.406 1 96.81 129 VAL A CA 1
ATOM 954 C C . VAL A 1 129 ? 7.891 21.562 -2.072 1 96.81 129 VAL A C 1
ATOM 956 O O . VAL A 1 129 ? 7.145 22.516 -1.878 1 96.81 129 VAL A O 1
ATOM 959 N N . ILE A 1 130 ? 8.156 20.609 -1.128 1 97.5 130 ILE A N 1
ATOM 960 C CA . ILE A 1 130 ? 7.355 20.672 0.09 1 97.5 130 ILE A CA 1
ATOM 961 C C . ILE A 1 130 ? 8.273 20.766 1.307 1 97.5 130 ILE A C 1
ATOM 963 O O . ILE A 1 130 ? 7.805 20.844 2.443 1 97.5 130 ILE A O 1
ATOM 967 N N . GLN A 1 131 ? 9.555 20.797 1.165 1 96.94 131 GLN A N 1
ATOM 968 C CA . GLN A 1 131 ? 10.531 20.734 2.248 1 96.94 131 GLN A CA 1
ATOM 969 C C . GLN A 1 131 ? 10.5 22.016 3.086 1 96.94 131 GLN A C 1
ATOM 971 O O . GLN A 1 131 ? 10.93 22.016 4.242 1 96.94 131 GLN A O 1
ATOM 976 N N . LYS A 1 132 ? 10.008 23.078 2.5 1 96.38 132 LYS A N 1
ATOM 977 C CA . LYS A 1 132 ? 9.891 24.312 3.266 1 96.38 132 LYS A CA 1
ATOM 978 C C . LYS A 1 132 ? 8.82 24.203 4.344 1 96.38 132 LYS A C 1
ATOM 980 O O . LYS A 1 132 ? 8.844 24.922 5.336 1 96.38 132 LYS A O 1
ATOM 985 N N . PHE A 1 133 ? 7.922 23.266 4.258 1 98 133 PHE A N 1
ATOM 986 C CA . PHE A 1 133 ? 6.746 23.219 5.113 1 98 133 PHE A CA 1
ATOM 987 C C . PHE A 1 133 ? 6.793 21.984 6.023 1 98 133 PHE A C 1
ATOM 989 O O . PHE A 1 133 ? 6.148 21.969 7.074 1 98 133 PHE A O 1
ATOM 996 N N . TYR A 1 134 ? 7.531 20.953 5.641 1 98.12 134 TYR A N 1
ATOM 997 C CA . TYR A 1 134 ? 7.512 19.672 6.34 1 98.12 134 TYR A CA 1
ATOM 998 C C . TYR A 1 134 ? 8.922 19.141 6.555 1 98.12 134 TYR A C 1
ATOM 1000 O O . TYR A 1 134 ? 9.797 19.312 5.695 1 98.12 134 TYR A O 1
ATOM 1008 N N . SER A 1 135 ? 9.102 18.484 7.695 1 97.75 135 SER A N 1
ATOM 1009 C CA . SER A 1 135 ? 10.375 17.828 7.977 1 97.75 135 SER A CA 1
ATOM 1010 C C . SER A 1 135 ? 10.578 16.609 7.082 1 97.75 135 SER A C 1
ATOM 1012 O O . SER A 1 135 ? 9.625 16.109 6.477 1 97.75 135 SER A O 1
ATOM 1014 N N . ASP A 1 136 ? 11.805 16.094 7.02 1 97.5 136 ASP A N 1
ATOM 1015 C CA . ASP A 1 136 ? 12.109 14.891 6.258 1 97.5 136 ASP A CA 1
ATOM 1016 C C . ASP A 1 136 ? 11.25 13.719 6.723 1 97.5 136 ASP A C 1
ATOM 1018 O O . ASP A 1 136 ? 10.758 12.938 5.902 1 97.5 136 ASP A O 1
ATOM 1022 N N . ASN A 1 137 ? 11.031 13.594 8.039 1 98 137 ASN A N 1
ATOM 1023 C CA . ASN A 1 137 ? 10.203 12.523 8.578 1 98 137 ASN A CA 1
ATOM 1024 C C . ASN A 1 137 ? 8.75 12.664 8.133 1 98 137 ASN A C 1
ATOM 1026 O O . ASN A 1 137 ? 8.117 11.672 7.773 1 98 137 ASN A O 1
ATOM 1030 N N . GLU A 1 138 ? 8.258 13.883 8.195 1 98.56 138 GLU A N 1
ATOM 1031 C CA . GLU A 1 138 ? 6.887 14.109 7.746 1 98.56 138 GLU A CA 1
ATOM 1032 C C . GLU A 1 138 ? 6.742 13.828 6.25 1 98.56 138 GLU A C 1
ATOM 1034 O O . GLU A 1 138 ? 5.73 13.273 5.812 1 98.56 138 GLU A O 1
ATOM 1039 N N . ILE A 1 139 ? 7.73 14.18 5.457 1 98.75 139 ILE A N 1
ATOM 1040 C CA . ILE A 1 139 ? 7.699 13.945 4.016 1 98.75 139 ILE A CA 1
ATOM 1041 C C . ILE A 1 139 ? 7.691 12.445 3.732 1 98.75 139 ILE A C 1
ATOM 1043 O O . ILE A 1 139 ? 6.906 11.969 2.91 1 98.75 139 ILE A O 1
ATOM 1047 N N . ALA A 1 140 ? 8.508 11.703 4.445 1 98.69 140 ALA A N 1
ATOM 1048 C CA . ALA A 1 140 ? 8.508 10.25 4.289 1 98.69 140 ALA A CA 1
ATOM 1049 C C . ALA A 1 140 ? 7.137 9.664 4.605 1 98.69 140 ALA A C 1
ATOM 1051 O O . ALA A 1 140 ? 6.664 8.758 3.912 1 98.69 140 ALA A O 1
ATOM 1052 N N . GLU A 1 141 ? 6.547 10.188 5.605 1 98.81 141 GLU A N 1
ATOM 1053 C CA . GLU A 1 141 ? 5.238 9.68 6.016 1 98.81 141 GLU A CA 1
ATOM 1054 C C . GLU A 1 141 ? 4.156 10.07 5.008 1 98.81 141 GLU A C 1
ATOM 1056 O O . GLU A 1 141 ? 3.25 9.289 4.727 1 98.81 141 GLU A O 1
ATOM 1061 N N . ILE A 1 142 ? 4.23 11.297 4.422 1 98.94 142 ILE A N 1
ATOM 1062 C CA . ILE A 1 142 ? 3.301 11.711 3.375 1 98.94 142 ILE A CA 1
ATOM 1063 C C . ILE A 1 142 ? 3.418 10.773 2.178 1 98.94 142 ILE A C 1
ATOM 1065 O O . ILE A 1 142 ? 2.408 10.344 1.618 1 98.94 142 ILE A O 1
ATOM 1069 N N . ILE A 1 143 ? 4.621 10.414 1.803 1 98.94 143 ILE A N 1
ATOM 1070 C CA . ILE A 1 143 ? 4.871 9.555 0.652 1 98.94 143 ILE A CA 1
ATOM 1071 C C . ILE A 1 143 ? 4.285 8.172 0.909 1 98.94 143 ILE A C 1
ATOM 1073 O O . ILE A 1 143 ? 3.551 7.633 0.074 1 98.94 143 ILE A O 1
ATOM 1077 N N . LEU A 1 144 ? 4.547 7.609 2.107 1 98.94 144 LEU A N 1
ATOM 1078 C CA . LEU A 1 144 ? 4.059 6.273 2.422 1 98.94 144 LEU A CA 1
ATOM 1079 C C . LEU A 1 144 ? 2.541 6.262 2.549 1 98.94 144 LEU A C 1
ATOM 1081 O O . LEU A 1 144 ? 1.881 5.324 2.09 1 98.94 144 LEU A O 1
ATOM 1085 N N . LEU A 1 145 ? 2.027 7.297 3.178 1 98.94 145 LEU A N 1
ATOM 1086 C CA . LEU A 1 145 ? 0.583 7.441 3.312 1 98.94 145 LEU A CA 1
ATOM 1087 C C . LEU A 1 145 ? -0.089 7.492 1.945 1 98.94 145 LEU A C 1
ATOM 1089 O O . LEU A 1 145 ? -1.099 6.82 1.719 1 98.94 145 LEU A O 1
ATOM 1093 N N . THR A 1 146 ? 0.477 8.266 1.054 1 99 146 THR A N 1
ATOM 1094 C CA . THR A 1 146 ? -0.052 8.336 -0.304 1 99 146 THR A CA 1
ATOM 1095 C C . THR A 1 146 ? -0.053 6.961 -0.961 1 99 146 THR A C 1
ATOM 1097 O O . THR A 1 146 ? -1.069 6.531 -1.513 1 99 146 THR A O 1
ATOM 1100 N N . GLY A 1 147 ? 1.05 6.293 -0.871 1 98.94 147 GLY A N 1
ATOM 1101 C CA . GLY A 1 147 ? 1.139 4.957 -1.439 1 98.94 147 GLY A CA 1
ATOM 1102 C C . GLY A 1 147 ? 0.141 3.986 -0.839 1 98.94 147 GLY A C 1
ATOM 1103 O O . GLY A 1 147 ? -0.448 3.172 -1.554 1 98.94 147 GLY A O 1
ATOM 1104 N N . HIS A 1 148 ? -0.052 4.047 0.431 1 98.94 148 HIS A N 1
ATOM 1105 C CA . HIS A 1 148 ? -0.989 3.16 1.111 1 98.94 148 HIS A CA 1
ATOM 1106 C C . HIS A 1 148 ? -2.412 3.365 0.601 1 98.94 148 HIS A C 1
ATOM 1108 O O . HIS A 1 148 ? -3.137 2.396 0.366 1 98.94 148 HIS A O 1
ATOM 1114 N N . TYR A 1 149 ? -2.77 4.559 0.402 1 98.94 149 TYR A N 1
ATOM 1115 C CA . TYR A 1 149 ? -4.152 4.797 0.006 1 98.94 149 TYR A CA 1
ATOM 1116 C C . TYR A 1 149 ? -4.324 4.641 -1.499 1 98.94 149 TYR A C 1
ATOM 1118 O O . TYR A 1 149 ? -5.438 4.414 -1.983 1 98.94 149 TYR A O 1
ATOM 1126 N N . VAL A 1 150 ? -3.234 4.723 -2.295 1 98.94 150 VAL A N 1
ATOM 1127 C CA . VAL A 1 150 ? -3.287 4.266 -3.68 1 98.94 150 VAL A CA 1
ATOM 1128 C C . VAL A 1 150 ? -3.537 2.762 -3.719 1 98.94 150 VAL A C 1
ATOM 1130 O O . VAL A 1 150 ? -4.395 2.287 -4.465 1 98.94 150 VAL A O 1
ATOM 1133 N N . MET A 1 151 ? -2.789 2.021 -2.902 1 98.94 151 MET A N 1
ATOM 1134 C CA . MET A 1 151 ? -3.002 0.582 -2.779 1 98.94 151 MET A CA 1
ATOM 1135 C C . MET A 1 151 ? -4.445 0.277 -2.389 1 98.94 151 MET A C 1
ATOM 1137 O O . MET A 1 151 ? -5.066 -0.629 -2.947 1 98.94 151 MET A O 1
ATOM 1141 N N . THR A 1 152 ? -4.977 1.031 -1.434 1 98.94 152 THR A N 1
ATOM 1142 C CA . THR A 1 152 ? -6.336 0.823 -0.942 1 98.94 152 THR A CA 1
ATOM 1143 C C . THR A 1 152 ? -7.359 1.132 -2.031 1 98.94 152 THR A C 1
ATOM 1145 O O . THR A 1 152 ? -8.289 0.357 -2.252 1 98.94 152 THR A O 1
ATOM 1148 N N . ALA A 1 153 ? -7.16 2.211 -2.736 1 98.88 153 ALA A N 1
ATOM 1149 C CA . ALA A 1 153 ? -8.062 2.598 -3.818 1 98.88 153 ALA A CA 1
ATOM 1150 C C . ALA A 1 153 ? -8.086 1.536 -4.914 1 98.88 153 ALA A C 1
ATOM 1152 O O . ALA A 1 153 ? -9.164 1.148 -5.383 1 98.88 153 ALA A O 1
ATOM 1153 N N . LEU A 1 154 ? -6.922 1.102 -5.293 1 98.88 154 LEU A N 1
ATOM 1154 C CA . LEU A 1 154 ? -6.797 0.058 -6.305 1 98.88 154 LEU A CA 1
ATOM 1155 C C . LEU A 1 154 ? -7.57 -1.189 -5.898 1 98.88 154 LEU A C 1
ATOM 1157 O O . LEU A 1 154 ? -8.297 -1.769 -6.711 1 98.88 154 LEU A O 1
ATOM 1161 N N . PHE A 1 155 ? -7.379 -1.584 -4.652 1 98.94 155 PHE A N 1
ATOM 1162 C CA . PHE A 1 155 ? -8.016 -2.777 -4.109 1 98.94 155 PHE A CA 1
ATOM 1163 C C . PHE A 1 155 ? -9.531 -2.621 -4.098 1 98.94 155 PHE A C 1
ATOM 1165 O O . PHE A 1 155 ? -10.258 -3.486 -4.602 1 98.94 155 PHE A O 1
ATOM 1172 N N . LEU A 1 156 ? -10.023 -1.482 -3.629 1 98.62 156 LEU A N 1
ATOM 1173 C CA . LEU A 1 156 ? -11.445 -1.193 -3.494 1 98.62 156 LEU A CA 1
ATOM 1174 C C . LEU A 1 156 ? -12.117 -1.131 -4.863 1 98.62 156 LEU A C 1
ATOM 1176 O O . LEU A 1 156 ? -13.141 -1.775 -5.082 1 98.62 156 LEU A O 1
ATOM 1180 N N . LYS A 1 157 ? -11.547 -0.405 -5.75 1 98.44 157 LYS A N 1
ATOM 1181 C CA . LYS A 1 157 ? -12.141 -0.192 -7.066 1 98.44 157 LYS A CA 1
ATOM 1182 C C . LYS A 1 157 ? -12.18 -1.49 -7.867 1 98.44 157 LYS A C 1
ATOM 1184 O O . LYS A 1 157 ? -13.188 -1.798 -8.516 1 98.44 157 LYS A O 1
ATOM 1189 N N . THR A 1 158 ? -11.133 -2.234 -7.84 1 98.69 158 THR A N 1
ATOM 1190 C CA . THR A 1 158 ? -11.039 -3.447 -8.641 1 98.69 158 THR A CA 1
ATOM 1191 C C . THR A 1 158 ? -12.047 -4.492 -8.156 1 98.69 158 THR A C 1
ATOM 1193 O O . THR A 1 158 ? -12.648 -5.199 -8.961 1 98.69 158 THR A O 1
ATOM 1196 N N . LEU A 1 159 ? -12.258 -4.605 -6.852 1 98.31 159 LEU A N 1
ATOM 1197 C CA . LEU A 1 159 ? -13.172 -5.598 -6.297 1 98.31 159 LEU A CA 1
ATOM 1198 C C . LEU A 1 159 ? -14.602 -5.059 -6.258 1 98.31 159 LEU A C 1
ATOM 1200 O O . LEU A 1 159 ? -15.523 -5.766 -5.859 1 98.31 159 LEU A O 1
ATOM 1204 N N . GLY A 1 160 ? -14.758 -3.771 -6.609 1 96.81 160 GLY A N 1
ATOM 1205 C CA . GLY A 1 160 ? -16.094 -3.176 -6.621 1 96.81 160 GLY A CA 1
ATOM 1206 C C . GLY A 1 160 ? -16.672 -2.992 -5.234 1 96.81 160 GLY A C 1
ATOM 1207 O O . GLY A 1 160 ? -17.875 -3.178 -5.035 1 96.81 160 GLY A O 1
ATOM 1208 N N . ILE A 1 161 ? -15.852 -2.691 -4.25 1 97.06 161 ILE A N 1
ATOM 1209 C CA . ILE A 1 161 ? -16.297 -2.529 -2.869 1 97.06 161 ILE A CA 1
ATOM 1210 C C . ILE A 1 161 ? -16.875 -1.127 -2.676 1 97.06 161 ILE A C 1
ATOM 1212 O O . ILE A 1 161 ? -16.188 -0.13 -2.91 1 97.06 161 ILE A O 1
ATOM 1216 N N . GLY A 1 162 ? -18.078 -1.033 -2.254 1 94.75 162 GLY A N 1
ATOM 1217 C CA . GLY A 1 162 ? -18.75 0.23 -1.978 1 94.75 162 GLY A CA 1
ATOM 1218 C C . GLY A 1 162 ? -18.875 0.53 -0.495 1 94.75 162 GLY A C 1
ATOM 1219 O O . GLY A 1 162 ? -18.609 -0.338 0.342 1 94.75 162 GLY A O 1
ATOM 1220 N N . PRO A 1 163 ? -19.125 1.774 -0.181 1 93.31 163 PRO A N 1
ATOM 1221 C CA . PRO A 1 163 ? -19.234 2.162 1.226 1 93.31 163 PRO A CA 1
ATOM 1222 C C . PRO A 1 163 ? -20.422 1.488 1.924 1 93.31 163 PRO A C 1
ATOM 1224 O O . PRO A 1 163 ? -21.344 1.011 1.26 1 93.31 163 PRO A O 1
ATOM 1227 N N . GLU A 1 164 ? -20.266 1.372 3.24 1 89.62 164 GLU A N 1
ATOM 1228 C CA . GLU A 1 164 ? -21.375 0.911 4.059 1 89.62 164 GLU A CA 1
ATOM 1229 C C . GLU A 1 164 ? -22.516 1.926 4.059 1 89.62 164 GLU A C 1
ATOM 1231 O O . GLU A 1 164 ? -22.375 3.025 3.518 1 89.62 164 GLU A O 1
ATOM 1236 N N . GLY A 1 165 ? -23.594 1.446 4.5 1 80.94 165 GLY A N 1
ATOM 1237 C CA . GLY A 1 165 ? -24.703 2.379 4.648 1 80.94 165 GLY A CA 1
ATOM 1238 C C . GLY A 1 165 ? -24.391 3.525 5.594 1 80.94 165 GLY A C 1
ATOM 1239 O O . GLY A 1 165 ? -23.406 3.479 6.332 1 80.94 165 GLY A O 1
ATOM 1240 N N . GLU A 1 166 ? -25.094 4.547 5.473 1 71.75 166 GLU A N 1
ATOM 1241 C CA . GLU A 1 166 ? -24.906 5.75 6.281 1 71.75 166 GLU A CA 1
ATOM 1242 C C . GLU A 1 166 ? -24.906 5.418 7.773 1 71.75 166 GLU A C 1
ATOM 1244 O O . GLU A 1 166 ? -25.781 4.688 8.25 1 71.75 166 GLU A O 1
ATOM 1249 N N . GLY A 1 167 ? -23.859 5.852 8.469 1 71.75 167 GLY A N 1
ATOM 1250 C CA . GLY A 1 167 ? -23.812 5.719 9.914 1 71.75 167 GLY A CA 1
ATOM 1251 C C . GLY A 1 167 ? -23.234 4.391 10.367 1 71.75 167 GLY A C 1
ATOM 1252 O O . GLY A 1 167 ? -22.891 4.23 11.539 1 71.75 167 GLY A O 1
ATOM 1253 N N . GLU A 1 168 ? -23.062 3.443 9.562 1 72.69 168 GLU A N 1
ATOM 1254 C CA . GLU A 1 168 ? -22.641 2.107 9.969 1 72.69 168 GLU A CA 1
ATOM 1255 C C . GLU A 1 168 ? -21.172 2.092 10.375 1 72.69 168 GLU A C 1
ATOM 1257 O O . GLU A 1 168 ? -20.75 1.244 11.164 1 72.69 168 GLU A O 1
ATOM 1262 N N . THR A 1 169 ? -20.438 3.049 9.891 1 73.69 169 THR A N 1
ATOM 1263 C CA . THR A 1 169 ? -19 3.021 10.203 1 73.69 169 THR A CA 1
ATOM 1264 C C . THR A 1 169 ? -18.594 4.277 10.969 1 73.69 169 THR A C 1
ATOM 1266 O O . THR A 1 169 ? -17.438 4.703 10.898 1 73.69 169 THR A O 1
ATOM 1269 N N . ARG A 1 170 ? -19.609 4.73 11.625 1 75.12 170 ARG A N 1
ATOM 1270 C CA . ARG A 1 170 ? -19.281 5.891 12.453 1 75.12 170 ARG A CA 1
ATOM 1271 C C . ARG A 1 170 ? -18.25 5.539 13.523 1 75.12 170 ARG A C 1
ATOM 1273 O O . ARG A 1 170 ? -18.359 4.508 14.188 1 75.12 170 ARG A O 1
ATOM 1280 N N . ASP A 1 171 ? -17.188 6.188 13.602 1 83.81 171 ASP A N 1
ATOM 1281 C CA . ASP A 1 171 ? -16.156 6.109 14.625 1 83.81 171 ASP A CA 1
ATOM 1282 C C . ASP A 1 171 ? -15.289 4.863 14.438 1 83.81 171 ASP A C 1
ATOM 1284 O O . ASP A 1 171 ? -14.609 4.426 15.367 1 83.81 171 ASP A O 1
ATOM 1288 N N . ILE A 1 172 ? -15.438 4.246 13.344 1 88.25 172 ILE A N 1
ATOM 1289 C CA . ILE A 1 172 ? -14.75 2.979 13.141 1 88.25 172 ILE A CA 1
ATOM 1290 C C . ILE A 1 172 ? -13.242 3.193 13.211 1 88.25 172 ILE A C 1
ATOM 1292 O O . ILE A 1 172 ? -12.516 2.361 13.758 1 88.25 172 ILE A O 1
ATOM 1296 N N . LEU A 1 173 ? -12.797 4.262 12.695 1 87.25 173 LEU A N 1
ATOM 1297 C CA . LEU A 1 173 ? -11.367 4.551 12.711 1 87.25 173 LEU A CA 1
ATOM 1298 C C . LEU A 1 173 ? -10.867 4.766 14.133 1 87.25 173 LEU A C 1
ATOM 1300 O O . LEU A 1 173 ? -9.828 4.219 14.523 1 87.25 173 LEU A O 1
ATOM 1304 N N . THR A 1 174 ? -11.602 5.52 14.867 1 86.94 174 THR A N 1
ATOM 1305 C CA . THR A 1 174 ? -11.234 5.777 16.25 1 86.94 174 THR A CA 1
ATOM 1306 C C . THR A 1 174 ? -11.305 4.496 17.078 1 86.94 174 THR A C 1
ATOM 1308 O O . THR A 1 174 ? -10.383 4.191 17.844 1 86.94 174 THR A O 1
ATOM 1311 N N . SER A 1 175 ? -12.359 3.752 16.891 1 88.81 175 SER A N 1
ATOM 1312 C CA . SER A 1 175 ? -12.539 2.516 17.641 1 88.81 175 SER A CA 1
ATOM 1313 C C . SER A 1 175 ? -11.453 1.501 17.312 1 88.81 175 SER A C 1
ATOM 1315 O O . SER A 1 175 ? -10.898 0.857 18.203 1 88.81 175 SER A O 1
ATOM 1317 N N . ALA A 1 176 ? -11.172 1.372 16.062 1 87.75 176 ALA A N 1
ATOM 1318 C CA . ALA A 1 176 ? -10.156 0.413 15.625 1 87.75 176 ALA A CA 1
ATOM 1319 C C . ALA A 1 176 ? -8.773 0.796 16.141 1 87.75 176 ALA A C 1
ATOM 1321 O O . ALA A 1 176 ? -8 -0.068 16.562 1 87.75 176 ALA A O 1
ATOM 1322 N N . THR A 1 177 ? -8.477 2.045 16.109 1 86.38 177 THR A N 1
ATOM 1323 C CA . THR A 1 177 ? -7.188 2.523 16.609 1 86.38 177 THR A CA 1
ATOM 1324 C C . THR A 1 177 ? -7.035 2.234 18.094 1 86.38 177 THR A C 1
ATOM 1326 O O . THR A 1 177 ? -5.973 1.799 18.547 1 86.38 177 THR A O 1
ATOM 1329 N N . ASN A 1 178 ? -8.008 2.43 18.812 1 86.56 178 ASN A N 1
ATOM 1330 C CA . ASN A 1 178 ? -7.992 2.176 20.25 1 86.56 178 ASN A CA 1
ATOM 1331 C C . ASN A 1 178 ? -7.816 0.69 20.547 1 86.56 178 ASN A C 1
ATOM 1333 O O . ASN A 1 178 ? -7.121 0.324 21.5 1 86.56 178 ASN A O 1
ATOM 1337 N N . LYS A 1 179 ? -8.445 -0.112 19.766 1 85.25 179 LYS A N 1
ATOM 1338 C CA . LYS A 1 179 ? -8.312 -1.557 19.953 1 85.25 179 LYS A CA 1
ATOM 1339 C C . LYS A 1 179 ? -6.875 -2.012 19.703 1 85.25 179 LYS A C 1
ATOM 1341 O O . LYS A 1 179 ? -6.363 -2.861 20.438 1 85.25 179 LYS A O 1
ATOM 1346 N N . LEU A 1 180 ? -6.289 -1.466 18.719 1 80.62 180 LEU A N 1
ATOM 1347 C CA . LEU A 1 180 ? -4.918 -1.841 18.391 1 80.62 180 LEU A CA 1
ATOM 1348 C C . LEU A 1 180 ? -3.953 -1.377 19.484 1 80.62 180 LEU A C 1
ATOM 1350 O O . LEU A 1 180 ? -2.992 -2.078 19.797 1 80.62 180 LEU A O 1
ATOM 1354 N N . ARG A 1 181 ? -4.168 -0.22 20.031 1 78.62 181 ARG A N 1
ATOM 1355 C CA . ARG A 1 181 ? -3.336 0.302 21.109 1 78.62 181 ARG A CA 1
ATOM 1356 C C . ARG A 1 181 ? -3.424 -0.586 22.344 1 78.62 181 ARG A C 1
ATOM 1358 O O . ARG A 1 181 ? -2.422 -0.807 23.031 1 78.62 181 ARG A O 1
ATOM 1365 N N . THR A 1 182 ? -4.535 -0.981 22.531 1 73.94 182 THR A N 1
ATOM 1366 C CA . THR A 1 182 ? -4.758 -1.824 23.688 1 73.94 182 THR A CA 1
ATOM 1367 C C . THR A 1 182 ? -4.07 -3.176 23.531 1 73.94 182 THR A C 1
ATOM 1369 O O . THR A 1 182 ? -3.504 -3.715 24.484 1 73.94 182 THR A O 1
ATOM 1372 N N . ASP A 1 183 ? -4.094 -3.711 22.391 1 68.56 183 ASP A N 1
ATOM 1373 C CA . ASP A 1 183 ? -3.451 -4.992 22.125 1 68.56 183 ASP A CA 1
ATOM 1374 C C . ASP A 1 183 ? -1.932 -4.879 22.219 1 68.56 183 ASP A C 1
ATOM 1376 O O . ASP A 1 183 ? -1.265 -5.797 22.703 1 68.56 183 ASP A O 1
ATOM 1380 N N . GLU A 1 184 ? -1.39 -3.799 21.844 1 63.25 184 GLU A N 1
ATOM 1381 C CA . GLU A 1 184 ? 0.048 -3.559 21.922 1 63.25 184 GLU A CA 1
ATOM 1382 C C . GLU A 1 184 ? 0.488 -3.316 23.375 1 63.25 184 GLU A C 1
ATOM 1384 O O . GLU A 1 184 ? 1.595 -3.695 23.766 1 63.25 184 GLU A O 1
ATOM 1389 N N . GLY A 1 185 ? -0.346 -2.551 24 1 54.28 185 GLY A N 1
ATOM 1390 C CA . GLY A 1 185 ? -0.075 -2.291 25.391 1 54.28 185 GLY A CA 1
ATOM 1391 C C . GLY A 1 185 ? -0.127 -3.539 26.25 1 54.28 185 GLY A C 1
ATOM 1392 O O . GLY A 1 185 ? 0.352 -3.539 27.391 1 54.28 185 GLY A O 1
ATOM 1393 N N . GLN A 1 186 ? -0.857 -4.422 25.781 1 47.16 186 GLN A N 1
ATOM 1394 C CA . GLN A 1 186 ? -0.983 -5.672 26.516 1 47.16 186 GLN A CA 1
ATOM 1395 C C . GLN A 1 186 ? 0.167 -6.625 26.203 1 47.16 186 GLN A C 1
ATOM 1397 O O . GLN A 1 186 ? 0.379 -7.613 26.906 1 47.16 186 GLN A O 1
ATOM 1402 N N . ASN A 1 187 ? 0.867 -6.477 25.125 1 39 187 ASN A N 1
ATOM 1403 C CA . ASN A 1 187 ? 1.992 -7.355 24.812 1 39 187 ASN A CA 1
ATOM 1404 C C . ASN A 1 187 ? 3.309 -6.773 25.328 1 39 187 ASN A C 1
ATOM 1406 O O . ASN A 1 187 ? 3.555 -5.574 25.203 1 39 187 ASN A O 1
ATOM 1410 N N . MET B 1 1 ? 16.281 20.531 -1.096 1 67.06 1 MET B N 1
ATOM 1411 C CA . MET B 1 1 ? 17.219 19.438 -0.92 1 67.06 1 MET B CA 1
ATOM 1412 C C . MET B 1 1 ? 16.5 18.094 -0.788 1 67.06 1 MET B C 1
ATOM 1414 O O . MET B 1 1 ? 15.297 18.062 -0.522 1 67.06 1 MET B O 1
ATOM 1418 N N . SER B 1 2 ? 17.172 16.953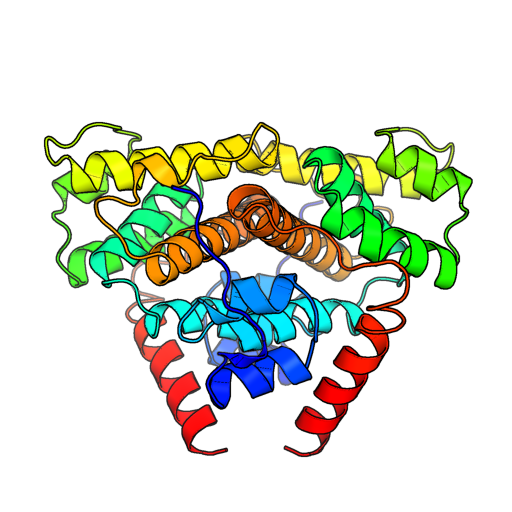 -1.215 1 84.12 2 SER B N 1
ATOM 1419 C CA . SER B 1 2 ? 16.609 15.602 -1.144 1 84.12 2 SER B CA 1
ATOM 1420 C C . SER B 1 2 ? 16.469 15.141 0.302 1 84.12 2 SER B C 1
ATOM 1422 O O . SER B 1 2 ? 17.203 15.602 1.183 1 84.12 2 SER B O 1
ATOM 1424 N N . VAL B 1 3 ? 15.406 14.469 0.62 1 93.31 3 VAL B N 1
ATOM 1425 C CA . VAL B 1 3 ? 15.219 13.828 1.921 1 93.31 3 VAL B CA 1
ATOM 1426 C C . VAL B 1 3 ? 16.453 12.984 2.264 1 93.31 3 VAL B C 1
ATOM 1428 O O . VAL B 1 3 ? 16.938 12.234 1.421 1 93.31 3 VAL B O 1
ATOM 1431 N N . VAL B 1 4 ? 16.938 13.141 3.406 1 92.38 4 VAL B N 1
ATOM 1432 C CA . VAL B 1 4 ? 18.141 12.422 3.836 1 92.38 4 VAL B CA 1
ATOM 1433 C C . VAL B 1 4 ? 17.75 11.234 4.707 1 92.38 4 VAL B C 1
ATOM 1435 O O . VAL B 1 4 ? 17.094 11.398 5.738 1 92.38 4 VAL B O 1
ATOM 1438 N N . LEU B 1 5 ? 18.156 10.055 4.309 1 95.38 5 LEU B N 1
ATOM 1439 C CA . LEU B 1 5 ? 17.891 8.859 5.094 1 95.38 5 LEU B CA 1
ATOM 1440 C C . LEU B 1 5 ? 18.812 8.781 6.305 1 95.38 5 LEU B C 1
ATOM 1442 O O . LEU B 1 5 ? 20 9.133 6.207 1 95.38 5 LEU B O 1
ATOM 1446 N N . PRO B 1 6 ? 18.344 8.344 7.395 1 96.81 6 PRO B N 1
ATOM 1447 C CA . PRO B 1 6 ? 19.234 8.141 8.531 1 96.81 6 PRO B CA 1
ATOM 1448 C C . PRO B 1 6 ? 20.281 7.043 8.281 1 96.81 6 PRO B C 1
ATOM 1450 O O . PRO B 1 6 ? 20.016 6.102 7.527 1 96.81 6 PRO B O 1
ATOM 1453 N N . THR B 1 7 ? 21.406 7.176 8.953 1 96.44 7 THR B N 1
ATOM 1454 C CA . THR B 1 7 ? 22.359 6.07 8.984 1 96.44 7 THR B CA 1
ATOM 1455 C C . THR B 1 7 ? 21.953 5.035 10.031 1 96.44 7 THR B C 1
ATOM 1457 O O . THR B 1 7 ? 21.25 5.359 10.992 1 96.44 7 THR B O 1
ATOM 1460 N N . VAL B 1 8 ? 22.375 3.857 9.773 1 95.75 8 VAL B N 1
ATOM 1461 C CA . VAL B 1 8 ? 22.031 2.777 10.688 1 95.75 8 VAL B CA 1
ATOM 1462 C C . VAL B 1 8 ? 22.531 3.105 12.094 1 95.75 8 VAL B C 1
ATOM 1464 O O . VAL B 1 8 ? 21.844 2.828 13.086 1 95.75 8 VAL B O 1
ATOM 1467 N N . ALA B 1 9 ? 23.656 3.738 12.227 1 96.75 9 ALA B N 1
ATOM 1468 C CA . ALA B 1 9 ? 24.281 4.09 13.508 1 96.75 9 ALA B CA 1
ATOM 1469 C C . ALA B 1 9 ? 23.438 5.117 14.258 1 96.75 9 ALA B C 1
ATOM 1471 O O . ALA B 1 9 ? 23.516 5.219 15.484 1 96.75 9 ALA B O 1
ATOM 1472 N N . ASP B 1 10 ? 22.578 5.84 13.594 1 96 10 ASP B N 1
ATOM 1473 C CA . ASP B 1 10 ? 21.828 6.945 14.18 1 96 10 ASP B CA 1
ATOM 1474 C C . ASP B 1 10 ? 20.438 6.488 14.609 1 96 10 ASP B C 1
ATOM 1476 O O . ASP B 1 10 ? 19.672 7.266 15.188 1 96 10 ASP B O 1
ATOM 1480 N N . LEU B 1 11 ? 20.141 5.25 14.344 1 97.69 11 LEU B N 1
ATOM 1481 C CA . LEU B 1 11 ? 18.797 4.773 14.656 1 97.69 11 LEU B CA 1
ATOM 1482 C C . LEU B 1 11 ? 18.594 4.672 16.156 1 97.69 11 LEU B C 1
ATOM 1484 O O . LEU B 1 11 ? 19.484 4.215 16.875 1 97.69 11 LEU B O 1
ATOM 1488 N N . ASN B 1 12 ? 17.469 5.164 16.625 1 97.12 12 ASN B N 1
ATOM 1489 C CA . ASN B 1 12 ? 17.109 4.93 18.016 1 97.12 12 ASN B CA 1
ATOM 1490 C C . ASN B 1 12 ? 16.719 3.475 18.266 1 97.12 12 ASN B C 1
ATOM 1492 O O . ASN B 1 12 ? 16.641 2.684 17.328 1 97.12 12 ASN B O 1
ATOM 1496 N N . PRO B 1 13 ? 16.438 3.076 19.422 1 96.56 13 PRO B N 1
ATOM 1497 C CA . PRO B 1 13 ? 16.203 1.661 19.719 1 96.56 13 PRO B CA 1
ATOM 1498 C C . PRO B 1 13 ? 14.992 1.094 18.984 1 96.56 13 PRO B C 1
ATOM 1500 O O . PRO B 1 13 ? 15.055 -0.021 18.453 1 96.56 13 PRO B O 1
ATOM 1503 N N . THR B 1 14 ? 13.953 1.783 18.875 1 95.25 14 THR B N 1
ATOM 1504 C CA . THR B 1 14 ? 12.75 1.322 18.172 1 95.25 14 THR B CA 1
ATOM 1505 C C . THR B 1 14 ? 13.023 1.174 16.688 1 95.25 14 THR B C 1
ATOM 1507 O O . THR B 1 14 ? 12.609 0.19 16.062 1 95.25 14 THR B O 1
ATOM 1510 N N . GLN B 1 15 ? 13.68 2.168 16.109 1 97.56 15 GLN B N 1
ATOM 1511 C CA . GLN B 1 15 ? 14.055 2.119 14.695 1 97.56 15 GLN B CA 1
ATOM 1512 C C . GLN B 1 15 ? 14.992 0.949 14.414 1 97.56 15 GLN B C 1
ATOM 1514 O O . GLN B 1 15 ? 14.875 0.279 13.391 1 97.56 15 GLN B O 1
ATOM 1519 N N . ARG B 1 16 ? 15.875 0.733 15.352 1 97.56 16 ARG B N 1
ATOM 1520 C CA . ARG B 1 16 ? 16.828 -0.353 15.211 1 97.56 16 ARG B CA 1
ATOM 1521 C C . ARG B 1 16 ? 16.141 -1.708 15.211 1 97.56 16 ARG B C 1
ATOM 1523 O O . ARG B 1 16 ? 16.531 -2.613 14.469 1 97.56 16 ARG B O 1
ATOM 1530 N N . GLU B 1 17 ? 15.164 -1.878 16.016 1 95.75 17 GLU B N 1
ATOM 1531 C CA . GLU B 1 17 ? 14.391 -3.119 16.031 1 95.75 17 GLU B CA 1
ATOM 1532 C C . GLU B 1 17 ? 13.781 -3.414 14.672 1 95.75 17 GLU B C 1
ATOM 1534 O O . GLU B 1 17 ? 13.836 -4.547 14.188 1 95.75 17 GLU B O 1
ATOM 1539 N N . ALA B 1 18 ? 13.195 -2.412 14.055 1 96.44 18 ALA B N 1
ATOM 1540 C CA . ALA B 1 18 ? 12.617 -2.574 12.719 1 96.44 18 ALA B CA 1
ATOM 1541 C C . ALA B 1 18 ? 13.703 -2.91 11.695 1 96.44 18 ALA B C 1
ATOM 1543 O O . ALA B 1 18 ? 13.508 -3.779 10.844 1 96.44 18 ALA B O 1
ATOM 1544 N N . PHE B 1 19 ? 14.805 -2.168 11.82 1 96.81 19 PHE B N 1
ATOM 1545 C CA . PHE B 1 19 ? 15.906 -2.404 10.898 1 96.81 19 PHE B CA 1
ATOM 1546 C C . PHE B 1 19 ? 16.438 -3.824 11.039 1 96.81 19 PHE B C 1
ATOM 1548 O O . PHE B 1 19 ? 16.75 -4.477 10.039 1 96.81 19 PHE B O 1
ATOM 1555 N N . ASP B 1 20 ? 16.484 -4.332 12.258 1 95 20 ASP B N 1
ATOM 1556 C CA . ASP B 1 20 ? 17.016 -5.672 12.5 1 95 20 ASP B CA 1
ATOM 1557 C C . ASP B 1 20 ? 16.078 -6.738 11.938 1 95 20 ASP B C 1
ATOM 1559 O O . ASP B 1 20 ? 16.516 -7.82 11.555 1 95 20 ASP B O 1
ATOM 1563 N N . LEU B 1 21 ? 14.836 -6.449 11.883 1 93.5 21 LEU B N 1
ATOM 1564 C CA . LEU B 1 21 ? 13.875 -7.363 11.273 1 93.5 21 LEU B CA 1
ATOM 1565 C C . LEU B 1 21 ? 14.117 -7.477 9.766 1 93.5 21 LEU B C 1
ATOM 1567 O O . LEU B 1 21 ? 13.984 -8.562 9.195 1 93.5 21 LEU B O 1
ATOM 1571 N N . PHE B 1 22 ? 14.414 -6.41 9.156 1 95.56 22 PHE B N 1
ATOM 1572 C CA . PHE B 1 22 ? 14.664 -6.34 7.723 1 95.56 22 PHE B CA 1
ATOM 1573 C C . PHE B 1 22 ? 15.781 -5.344 7.418 1 95.56 22 PHE B C 1
ATOM 1575 O O . PHE B 1 22 ? 15.516 -4.211 7.012 1 95.56 22 PHE B O 1
ATOM 1582 N N . PRO B 1 23 ? 17.031 -5.738 7.539 1 95.25 23 PRO B N 1
ATOM 1583 C CA . PRO B 1 23 ? 18.188 -4.84 7.398 1 95.25 23 PRO B CA 1
ATOM 1584 C C . PRO B 1 23 ? 18.453 -4.453 5.945 1 95.25 23 PRO B C 1
ATOM 1586 O O . PRO B 1 23 ? 19.375 -4.992 5.324 1 95.25 23 PRO B O 1
ATOM 1589 N N . ALA B 1 24 ? 17.766 -3.523 5.48 1 95.94 24 ALA B N 1
ATOM 1590 C CA . ALA B 1 24 ? 17.828 -3.053 4.098 1 95.94 24 ALA B CA 1
ATOM 1591 C C . ALA B 1 24 ? 17.656 -1.54 4.023 1 95.94 24 ALA B C 1
ATOM 1593 O O . ALA B 1 24 ? 17.141 -0.923 4.957 1 95.94 24 ALA B O 1
ATOM 1594 N N . ASN B 1 25 ? 18.062 -0.913 2.951 1 96.69 25 ASN B N 1
ATOM 1595 C CA . ASN B 1 25 ? 17.891 0.522 2.748 1 96.69 25 ASN B CA 1
ATOM 1596 C C . ASN B 1 25 ? 16.422 0.926 2.773 1 96.69 25 ASN B C 1
ATOM 1598 O O . ASN B 1 25 ? 16.078 2.023 3.217 1 96.69 25 ASN B O 1
ATOM 1602 N N . LEU B 1 26 ? 15.539 0.004 2.318 1 97.88 26 LEU B N 1
ATOM 1603 C CA . LEU B 1 26 ? 14.109 0.24 2.441 1 97.88 26 LEU B CA 1
ATOM 1604 C C . LEU B 1 26 ? 13.734 0.566 3.883 1 97.88 26 LEU B C 1
ATOM 1606 O O . LEU B 1 26 ? 12.984 1.514 4.137 1 97.88 26 LEU B O 1
ATOM 1610 N N . THR B 1 27 ? 14.289 -0.188 4.816 1 97.94 27 THR B N 1
ATOM 1611 C CA . THR B 1 27 ? 13.922 -0.029 6.219 1 97.94 27 THR B CA 1
ATOM 1612 C C . THR B 1 27 ? 14.461 1.289 6.77 1 97.94 27 THR B C 1
ATOM 1614 O O . THR B 1 27 ? 13.82 1.92 7.613 1 97.94 27 THR B O 1
ATOM 1617 N N . ARG B 1 28 ? 15.586 1.75 6.238 1 97.81 28 ARG B N 1
ATOM 1618 C CA . ARG B 1 28 ? 16.078 3.068 6.629 1 97.81 28 ARG B CA 1
ATOM 1619 C C . ARG B 1 28 ? 15.062 4.152 6.285 1 97.81 28 ARG B C 1
ATOM 1621 O O . ARG B 1 28 ? 14.891 5.109 7.039 1 97.81 28 ARG B O 1
ATOM 1628 N N . GLY B 1 29 ? 14.43 4.039 5.148 1 98.44 29 GLY B N 1
ATOM 1629 C CA . GLY B 1 29 ? 13.367 4.965 4.797 1 98.44 29 GLY B CA 1
ATOM 1630 C C . GLY B 1 29 ? 12.133 4.812 5.668 1 98.44 29 GLY B C 1
ATOM 1631 O O . GLY B 1 29 ? 11.57 5.809 6.129 1 98.44 29 GLY B O 1
ATOM 1632 N N . LEU B 1 30 ? 11.766 3.539 5.902 1 98.75 30 LEU B N 1
ATOM 1633 C CA . LEU B 1 30 ? 10.531 3.258 6.629 1 98.75 30 LEU B CA 1
ATOM 1634 C C . LEU B 1 30 ? 10.609 3.783 8.055 1 98.75 30 LEU B C 1
ATOM 1636 O O . LEU B 1 30 ? 9.617 4.281 8.594 1 98.75 30 LEU B O 1
ATOM 1640 N N . VAL B 1 31 ? 11.766 3.697 8.641 1 98.5 31 VAL B N 1
ATOM 1641 C CA . VAL B 1 31 ? 11.891 4.043 10.055 1 98.5 31 VAL B CA 1
ATOM 1642 C C . VAL B 1 31 ? 11.836 5.559 10.227 1 98.5 31 VAL B C 1
ATOM 1644 O O . VAL B 1 31 ? 11.812 6.062 11.352 1 98.5 31 VAL B O 1
ATOM 1647 N N . MET B 1 32 ? 11.875 6.301 9.125 1 98.25 32 MET B N 1
ATOM 1648 C CA . MET B 1 32 ? 11.641 7.742 9.211 1 98.25 32 MET B CA 1
ATOM 1649 C C . MET B 1 32 ? 10.203 8.039 9.617 1 98.25 32 MET B C 1
ATOM 1651 O O . MET B 1 32 ? 9.898 9.133 10.094 1 98.25 32 MET B O 1
ATOM 1655 N N . THR B 1 33 ? 9.242 7.109 9.344 1 98.31 33 THR B N 1
ATOM 1656 C CA . THR B 1 33 ? 7.871 7.242 9.82 1 98.31 33 THR B CA 1
ATOM 1657 C C . THR B 1 33 ? 7.785 6.91 11.312 1 98.31 33 THR B C 1
ATOM 1659 O O . THR B 1 33 ? 8.609 6.156 11.836 1 98.31 33 THR B O 1
ATOM 1662 N N . ARG B 1 34 ? 6.883 7.512 11.984 1 97.06 34 ARG B N 1
ATOM 1663 C CA . ARG B 1 34 ? 6.836 7.379 13.438 1 97.06 34 ARG B CA 1
ATOM 1664 C C . ARG B 1 34 ? 6.461 5.961 13.852 1 97.06 34 ARG B C 1
ATOM 1666 O O . ARG B 1 34 ? 7.086 5.379 14.742 1 97.06 34 ARG B O 1
ATOM 1673 N N . ASN B 1 35 ? 5.492 5.281 13.188 1 96.31 35 ASN B N 1
ATOM 1674 C CA . ASN B 1 35 ? 4.965 4.023 13.703 1 96.31 35 ASN B CA 1
ATOM 1675 C C . ASN B 1 35 ? 4.684 3.027 12.586 1 96.31 35 ASN B C 1
ATOM 1677 O O . ASN B 1 35 ? 4.125 1.957 12.828 1 96.31 35 ASN B O 1
ATOM 1681 N N . SER B 1 36 ? 5.09 3.285 11.375 1 98.12 36 SER B N 1
ATOM 1682 C CA . SER B 1 36 ? 4.566 2.523 10.25 1 98.12 36 SER B CA 1
ATOM 1683 C C . SER B 1 36 ? 5.586 1.509 9.742 1 98.12 36 SER B C 1
ATOM 1685 O O . SER B 1 36 ? 5.266 0.655 8.914 1 98.12 36 SER B O 1
ATOM 1687 N N . ALA B 1 37 ? 6.828 1.548 10.258 1 98.25 37 ALA B N 1
ATOM 1688 C CA . ALA B 1 37 ? 7.867 0.674 9.719 1 98.25 37 ALA B CA 1
ATOM 1689 C C . ALA B 1 37 ? 7.535 -0.794 9.969 1 98.25 37 ALA B C 1
ATOM 1691 O O . ALA B 1 37 ? 7.469 -1.591 9.031 1 98.25 37 ALA B O 1
ATOM 1692 N N . LYS B 1 38 ? 7.262 -1.184 11.195 1 95.94 38 LYS B N 1
ATOM 1693 C CA . LYS B 1 38 ? 7.012 -2.582 11.531 1 95.94 38 LYS B CA 1
ATOM 1694 C C . LYS B 1 38 ? 5.711 -3.076 10.906 1 95.94 38 LYS B C 1
ATOM 1696 O O . LYS B 1 38 ? 5.668 -4.156 10.312 1 95.94 38 LYS B O 1
ATOM 1701 N N . PRO B 1 39 ? 4.617 -2.299 10.953 1 97.12 39 PRO B N 1
ATOM 1702 C CA . PRO B 1 39 ? 3.395 -2.73 10.273 1 97.12 39 PRO B CA 1
ATOM 1703 C C . PRO B 1 39 ? 3.586 -2.906 8.766 1 97.12 39 PRO B C 1
ATOM 1705 O O . PRO B 1 39 ? 3.021 -3.828 8.172 1 97.12 39 PRO B O 1
ATOM 1708 N N . TYR B 1 40 ? 4.363 -2.021 8.148 1 98.56 40 TYR B N 1
ATOM 1709 C CA . TYR B 1 40 ? 4.652 -2.174 6.73 1 98.56 40 TYR B CA 1
ATOM 1710 C C . TYR B 1 40 ? 5.359 -3.498 6.457 1 98.56 40 TYR B C 1
ATOM 1712 O O . TYR B 1 40 ? 4.996 -4.219 5.523 1 98.56 40 TYR B O 1
ATOM 1720 N N . LEU B 1 41 ? 6.379 -3.693 7.254 1 97.81 41 LEU B N 1
ATOM 1721 C CA . LEU B 1 41 ? 7.141 -4.922 7.07 1 97.81 41 LEU B CA 1
ATOM 1722 C C . LEU B 1 41 ? 6.258 -6.148 7.293 1 97.81 41 LEU B C 1
ATOM 1724 O O . LEU B 1 41 ? 6.359 -7.133 6.559 1 97.81 41 LEU B O 1
ATOM 1728 N N . ALA B 1 42 ? 5.379 -6.102 8.266 1 96.06 42 ALA B N 1
ATOM 1729 C CA . ALA B 1 42 ? 4.453 -7.199 8.523 1 96.06 42 ALA B CA 1
ATOM 1730 C C . ALA B 1 42 ? 3.553 -7.457 7.32 1 96.06 42 ALA B C 1
ATOM 1732 O O . ALA B 1 42 ? 3.312 -8.609 6.949 1 96.06 42 ALA B O 1
ATOM 1733 N N . LEU B 1 43 ? 3.102 -6.434 6.715 1 98.19 43 LEU B N 1
ATOM 1734 C CA . LEU B 1 43 ? 2.252 -6.598 5.543 1 98.19 43 LEU B CA 1
ATOM 1735 C C . LEU B 1 43 ? 3.039 -7.191 4.379 1 98.19 43 LEU B C 1
ATOM 1737 O O . LEU B 1 43 ? 2.594 -8.156 3.75 1 98.19 43 LEU B O 1
ATOM 1741 N N . GLY B 1 44 ? 4.195 -6.617 4.117 1 98 44 GLY B N 1
ATOM 1742 C CA . GLY B 1 44 ? 5.008 -7.148 3.035 1 98 44 GLY B CA 1
ATOM 1743 C C . GLY B 1 44 ? 5.324 -8.625 3.195 1 98 44 GLY B C 1
ATOM 1744 O O . GLY B 1 44 ? 5.207 -9.391 2.242 1 98 44 GLY B O 1
ATOM 1745 N N . LEU B 1 45 ? 5.664 -8.992 4.402 1 96.12 45 LEU B N 1
ATOM 1746 C CA . LEU B 1 45 ? 6.082 -10.367 4.664 1 96.12 45 LEU B CA 1
ATOM 1747 C C . LEU B 1 45 ? 4.879 -11.297 4.715 1 96.12 45 LEU B C 1
ATOM 1749 O O . LEU B 1 45 ? 5.023 -12.508 4.539 1 96.12 45 LEU B O 1
ATOM 1753 N N . SER B 1 46 ? 3.709 -10.805 4.938 1 96.69 46 SER B N 1
ATOM 1754 C CA . SER B 1 46 ? 2.504 -11.625 4.984 1 96.69 46 SER B CA 1
ATOM 1755 C C . SER B 1 46 ? 2.238 -12.297 3.643 1 96.69 46 SER B C 1
ATOM 1757 O O . SER B 1 46 ? 1.66 -13.383 3.592 1 96.69 46 SER B O 1
ATOM 1759 N N . PHE B 1 47 ? 2.713 -11.68 2.553 1 97.69 47 PHE B N 1
ATOM 1760 C CA . PHE B 1 47 ? 2.469 -12.219 1.223 1 97.69 47 PHE B CA 1
ATOM 1761 C C . PHE B 1 47 ? 3.299 -13.477 0.991 1 97.69 47 PHE B C 1
ATOM 1763 O O . PHE B 1 47 ? 2.982 -14.289 0.116 1 97.69 47 PHE B O 1
ATOM 1770 N N . ARG B 1 48 ? 4.363 -13.656 1.724 1 95.31 48 ARG B N 1
ATOM 1771 C CA . ARG B 1 48 ? 5.207 -14.844 1.576 1 95.31 48 ARG B CA 1
ATOM 1772 C C . ARG B 1 48 ? 4.531 -16.078 2.168 1 95.31 48 ARG B C 1
ATOM 1774 O O . ARG B 1 48 ? 4.82 -17.203 1.763 1 95.31 48 ARG B O 1
ATOM 1781 N N . ASP B 1 49 ? 3.639 -15.859 3.111 1 91.94 49 ASP B N 1
ATOM 1782 C CA . ASP B 1 49 ? 2.809 -16.922 3.68 1 91.94 49 ASP B CA 1
ATOM 1783 C C . ASP B 1 49 ? 1.371 -16.812 3.174 1 91.94 49 ASP B C 1
ATOM 1785 O O . ASP B 1 49 ? 0.428 -17.141 3.9 1 91.94 49 ASP B O 1
ATOM 1789 N N . GLY B 1 50 ? 1.238 -16.266 2.053 1 95.44 50 GLY B N 1
ATOM 1790 C CA . GLY B 1 50 ? -0.075 -16.062 1.463 1 95.44 50 GLY B CA 1
ATOM 1791 C C . GLY B 1 50 ? -0.556 -17.25 0.648 1 95.44 50 GLY B C 1
ATOM 1792 O O . GLY B 1 50 ? -0.04 -18.359 0.794 1 95.44 50 GLY B O 1
ATOM 1793 N N . GLY B 1 51 ? -1.605 -17.031 -0.118 1 96.88 51 GLY B N 1
ATOM 1794 C CA . GLY B 1 51 ? -2.266 -18.094 -0.86 1 96.88 51 GLY B CA 1
ATOM 1795 C C . GLY B 1 51 ? -1.723 -18.266 -2.266 1 96.88 51 GLY B C 1
ATOM 1796 O O . GLY B 1 51 ? -2.029 -19.25 -2.939 1 96.88 51 GLY B O 1
ATOM 1797 N N . LEU B 1 52 ? -0.876 -17.344 -2.73 1 98.56 52 LEU B N 1
ATOM 1798 C CA . LEU B 1 52 ? -0.326 -17.422 -4.078 1 98.56 52 LEU B CA 1
ATOM 1799 C C . LEU B 1 52 ? 0.887 -18.344 -4.121 1 98.56 52 LEU B C 1
ATOM 1801 O O . LEU B 1 52 ? 1.7 -18.344 -3.195 1 98.56 52 LEU B O 1
ATOM 1805 N N . ALA B 1 53 ? 0.996 -19.109 -5.191 1 98.5 53 ALA B N 1
ATOM 1806 C CA . ALA B 1 53 ? 2.258 -19.781 -5.457 1 98.5 53 ALA B CA 1
ATOM 1807 C C . ALA B 1 53 ? 3.42 -18.797 -5.504 1 98.5 53 ALA B C 1
ATOM 1809 O O . ALA B 1 53 ? 3.275 -17.688 -6.016 1 98.5 53 ALA B O 1
ATOM 1810 N N . PRO B 1 54 ? 4.562 -19.219 -4.965 1 98.25 54 PRO B N 1
ATOM 1811 C CA . PRO B 1 54 ? 5.707 -18.312 -4.926 1 98.25 54 PRO B CA 1
ATOM 1812 C C . PRO B 1 54 ? 6.07 -17.766 -6.301 1 98.25 54 PRO B C 1
ATOM 1814 O O . PRO B 1 54 ? 6.461 -16.594 -6.422 1 98.25 54 PRO B O 1
ATOM 1817 N N . GLU B 1 55 ? 5.977 -18.578 -7.316 1 98.56 55 GLU B N 1
ATOM 1818 C CA . GLU B 1 55 ? 6.277 -18.109 -8.672 1 98.56 55 GLU B CA 1
ATOM 1819 C C . GLU B 1 55 ? 5.336 -16.984 -9.094 1 98.56 55 GLU B C 1
ATOM 1821 O O . GLU B 1 55 ? 5.773 -15.992 -9.672 1 98.56 55 GLU B O 1
ATOM 1826 N N . THR B 1 56 ? 4 -17.141 -8.789 1 98.81 56 THR B N 1
ATOM 1827 C CA . THR B 1 56 ? 3.004 -16.125 -9.117 1 98.81 56 THR B CA 1
ATOM 1828 C C . THR B 1 56 ? 3.287 -14.828 -8.383 1 98.81 56 THR B C 1
ATOM 1830 O O . THR B 1 56 ? 3.266 -13.75 -8.977 1 98.81 56 THR B O 1
ATOM 1833 N N . ARG B 1 57 ? 3.596 -14.961 -7.109 1 98.81 57 ARG B N 1
ATOM 1834 C CA . ARG B 1 57 ? 3.896 -13.805 -6.27 1 98.81 57 ARG B CA 1
ATOM 1835 C C . ARG B 1 57 ? 5.062 -13 -6.84 1 98.81 57 ARG B C 1
ATOM 1837 O O . ARG B 1 57 ? 4.961 -11.781 -7.008 1 98.81 57 ARG B O 1
ATOM 1844 N N . GLU B 1 58 ? 6.145 -13.664 -7.18 1 98.81 58 GLU B N 1
ATOM 1845 C CA . GLU B 1 58 ? 7.34 -12.969 -7.645 1 98.81 58 GLU B CA 1
ATOM 1846 C C . GLU B 1 58 ? 7.121 -12.367 -9.031 1 98.81 58 GLU B C 1
ATOM 1848 O O . GLU B 1 58 ? 7.652 -11.297 -9.336 1 98.81 58 GLU B O 1
ATOM 1853 N N . LEU B 1 59 ? 6.336 -13.047 -9.867 1 98.88 59 LEU B N 1
ATOM 1854 C CA . LEU B 1 59 ? 6.051 -12.508 -11.195 1 98.88 59 LEU B CA 1
ATOM 1855 C C . LEU B 1 59 ? 5.23 -11.227 -11.102 1 98.88 59 LEU B C 1
ATOM 1857 O O . LEU B 1 59 ? 5.473 -10.273 -11.836 1 98.88 59 LEU B O 1
ATOM 1861 N N . VAL B 1 60 ? 4.25 -11.18 -10.188 1 98.94 60 VAL B N 1
ATOM 1862 C CA . VAL B 1 60 ? 3.467 -9.969 -9.961 1 98.94 60 VAL B CA 1
ATOM 1863 C C . VAL B 1 60 ? 4.383 -8.836 -9.508 1 98.94 60 VAL B C 1
ATOM 1865 O O . VAL B 1 60 ? 4.324 -7.727 -10.055 1 98.94 60 VAL B O 1
ATOM 1868 N N . ILE B 1 61 ? 5.277 -9.133 -8.555 1 98.94 61 ILE B N 1
ATOM 1869 C CA . ILE B 1 61 ? 6.176 -8.133 -7.996 1 98.94 61 ILE B CA 1
ATOM 1870 C C . ILE B 1 61 ? 7.102 -7.598 -9.086 1 98.94 61 ILE B C 1
ATOM 1872 O O . ILE B 1 61 ? 7.273 -6.387 -9.227 1 98.94 61 ILE B O 1
ATOM 1876 N N . LEU B 1 62 ? 7.66 -8.438 -9.898 1 98.88 62 LEU B N 1
ATOM 1877 C CA . LEU B 1 62 ? 8.586 -8.039 -10.953 1 98.88 62 LEU B CA 1
ATOM 1878 C C . LEU B 1 62 ? 7.871 -7.211 -12.016 1 98.88 62 LEU B C 1
ATOM 1880 O O . LEU B 1 62 ? 8.438 -6.258 -12.555 1 98.88 62 LEU B O 1
ATOM 1884 N N . ARG B 1 63 ? 6.633 -7.59 -12.352 1 98.94 63 ARG B N 1
ATOM 1885 C CA . ARG B 1 63 ? 5.895 -6.812 -13.344 1 98.94 63 ARG B CA 1
ATOM 1886 C C . ARG B 1 63 ? 5.605 -5.406 -12.828 1 98.94 63 ARG B C 1
ATOM 1888 O O . ARG B 1 63 ? 5.715 -4.434 -13.578 1 98.94 63 ARG B O 1
ATOM 1895 N N . VAL B 1 64 ? 5.242 -5.312 -11.547 1 98.94 64 VAL B N 1
ATOM 1896 C CA . VAL B 1 64 ? 5.059 -3.986 -10.969 1 98.94 64 VAL B CA 1
ATOM 1897 C C . VAL B 1 64 ? 6.363 -3.201 -11.047 1 98.94 64 VAL B C 1
ATOM 1899 O O . VAL B 1 64 ? 6.371 -2.031 -11.438 1 98.94 64 VAL B O 1
ATOM 1902 N N . GLY B 1 65 ? 7.5 -3.85 -10.602 1 98.88 65 GLY B N 1
ATOM 1903 C CA . GLY B 1 65 ? 8.797 -3.199 -10.703 1 98.88 65 GLY B CA 1
ATOM 1904 C C . GLY B 1 65 ? 9.102 -2.695 -12.102 1 98.88 65 GLY B C 1
ATOM 1905 O O . GLY B 1 65 ? 9.625 -1.592 -12.266 1 98.88 65 GLY B O 1
ATOM 1906 N N . ALA B 1 66 ? 8.742 -3.461 -13.109 1 98.81 66 ALA B N 1
ATOM 1907 C CA . ALA B 1 66 ? 8.984 -3.1 -14.5 1 98.81 66 ALA B CA 1
ATOM 1908 C C . ALA B 1 66 ? 8.156 -1.888 -14.906 1 98.81 66 ALA B C 1
ATOM 1910 O O . ALA B 1 66 ? 8.672 -0.944 -15.508 1 98.81 66 ALA B O 1
ATOM 1911 N N . ILE B 1 67 ? 6.848 -1.91 -14.586 1 98.81 67 ILE B N 1
ATOM 1912 C CA . ILE B 1 67 ? 5.922 -0.862 -15 1 98.81 67 ILE B CA 1
ATOM 1913 C C . ILE B 1 67 ? 6.289 0.452 -14.312 1 98.81 67 ILE B C 1
ATOM 1915 O O . ILE B 1 67 ? 6.195 1.522 -14.922 1 98.81 67 ILE B O 1
ATOM 1919 N N . THR B 1 68 ? 6.738 0.361 -13.039 1 98.88 68 THR B N 1
ATOM 1920 C CA . THR B 1 68 ? 7 1.556 -12.242 1 98.88 68 THR B CA 1
ATOM 1921 C C . THR B 1 68 ? 8.461 1.978 -12.375 1 98.88 68 THR B C 1
ATOM 1923 O O . THR B 1 68 ? 8.859 3.018 -11.844 1 98.88 68 THR B O 1
ATOM 1926 N N . ASN B 1 69 ? 9.266 1.168 -13.039 1 98.31 69 ASN B N 1
ATOM 1927 C CA . ASN B 1 69 ? 10.703 1.392 -13.133 1 98.31 69 ASN B CA 1
ATOM 1928 C C . ASN B 1 69 ? 11.352 1.467 -11.758 1 98.31 69 ASN B C 1
ATOM 1930 O O . ASN B 1 69 ? 12.078 2.418 -11.461 1 98.31 69 ASN B O 1
ATOM 1934 N N . ALA B 1 70 ? 10.977 0.562 -10.898 1 98.25 70 ALA B N 1
ATOM 1935 C CA . ALA B 1 70 ? 11.555 0.459 -9.562 1 98.25 70 ALA B CA 1
ATOM 1936 C C . ALA B 1 70 ? 12.711 -0.535 -9.539 1 98.25 70 ALA B C 1
ATOM 1938 O O . ALA B 1 70 ? 12.523 -1.706 -9.203 1 98.25 70 ALA B O 1
ATOM 1939 N N . GLN B 1 71 ? 13.891 -0.07 -9.727 1 96.12 71 GLN B N 1
ATOM 1940 C CA . GLN B 1 71 ? 15.062 -0.924 -9.836 1 96.12 71 GLN B CA 1
ATOM 1941 C C . GLN B 1 71 ? 15.344 -1.65 -8.523 1 96.12 71 GLN B C 1
ATOM 1943 O O . GLN B 1 71 ? 15.812 -2.791 -8.531 1 96.12 71 GLN B O 1
ATOM 1948 N N . TYR B 1 72 ? 15.047 -1.082 -7.426 1 97 72 TYR B N 1
ATOM 1949 C CA . TYR B 1 72 ? 15.219 -1.702 -6.117 1 97 72 TYR B CA 1
ATOM 1950 C C . TYR B 1 72 ? 14.422 -2.996 -6.02 1 97 72 TYR B C 1
ATOM 1952 O O . TYR B 1 72 ? 14.938 -4.02 -5.566 1 97 72 TYR B O 1
ATOM 1960 N N . GLU B 1 73 ? 13.172 -2.963 -6.449 1 97.56 73 GLU B N 1
ATOM 1961 C CA . GLU B 1 73 ? 12.305 -4.137 -6.398 1 97.56 73 GLU B CA 1
ATOM 1962 C C . GLU B 1 73 ? 12.805 -5.23 -7.336 1 97.56 73 GLU B C 1
ATOM 1964 O O . GLU B 1 73 ? 12.844 -6.406 -6.961 1 97.56 73 GLU B O 1
ATOM 1969 N N . ILE B 1 74 ? 13.211 -4.801 -8.516 1 97.06 74 ILE B N 1
ATOM 1970 C CA . ILE B 1 74 ? 13.711 -5.773 -9.484 1 97.06 74 ILE B CA 1
ATOM 1971 C C . ILE B 1 74 ? 14.977 -6.43 -8.945 1 97.06 74 ILE B C 1
ATOM 1973 O O . ILE B 1 74 ? 15.117 -7.656 -9 1 97.06 74 ILE B O 1
ATOM 1977 N N . HIS B 1 75 ? 15.812 -5.664 -8.336 1 94.56 75 HIS B N 1
ATOM 1978 C CA . HIS B 1 75 ? 17.078 -6.137 -7.789 1 94.56 75 HIS B CA 1
ATOM 1979 C C . HIS B 1 75 ? 16.859 -7.203 -6.723 1 94.56 75 HIS B C 1
ATOM 1981 O O . HIS B 1 75 ? 17.562 -8.219 -6.695 1 94.56 75 HIS B O 1
ATOM 1987 N N . HIS B 1 76 ? 15.898 -7.012 -5.883 1 94.38 76 HIS B N 1
ATOM 1988 C CA . HIS B 1 76 ? 15.664 -7.91 -4.758 1 94.38 76 HIS B CA 1
ATOM 1989 C C . HIS B 1 76 ? 14.836 -9.117 -5.188 1 94.38 76 HIS B C 1
ATOM 1991 O O . HIS B 1 76 ? 15.039 -10.227 -4.676 1 94.38 76 HIS B O 1
ATOM 1997 N N . HIS B 1 77 ? 13.961 -8.992 -6.168 1 97.06 77 HIS B N 1
ATOM 1998 C CA . HIS B 1 77 ? 12.953 -10.031 -6.383 1 97.06 77 HIS B CA 1
ATOM 1999 C C . HIS B 1 77 ? 13.289 -10.875 -7.605 1 97.06 77 HIS B C 1
ATOM 2001 O O . HIS B 1 77 ? 12.758 -11.977 -7.766 1 97.06 77 HIS B O 1
ATOM 2007 N N . ALA B 1 78 ? 14.195 -10.375 -8.484 1 96.38 78 ALA B N 1
ATOM 2008 C CA . ALA B 1 78 ? 14.602 -11.211 -9.609 1 96.38 78 ALA B CA 1
ATOM 2009 C C . ALA B 1 78 ? 15.312 -12.477 -9.125 1 96.38 78 ALA B C 1
ATOM 2011 O O . ALA B 1 78 ? 14.961 -13.586 -9.523 1 96.38 78 ALA B O 1
ATOM 2012 N N . PRO B 1 79 ? 16.297 -12.352 -8.219 1 94.81 79 PRO B N 1
ATOM 2013 C CA . PRO B 1 79 ? 16.922 -13.57 -7.699 1 94.81 79 PRO B CA 1
ATOM 2014 C C . PRO B 1 79 ? 15.938 -14.477 -6.965 1 94.81 79 PRO B C 1
ATOM 2016 O O . PRO B 1 79 ? 16.047 -15.703 -7.043 1 94.81 79 PRO B O 1
ATOM 2019 N N . GLU B 1 80 ? 14.992 -13.898 -6.227 1 95.38 80 GLU B N 1
ATOM 2020 C CA . GLU B 1 80 ? 13.977 -14.695 -5.539 1 95.38 80 GLU B CA 1
ATOM 2021 C C . GLU B 1 80 ? 13.102 -15.461 -6.527 1 95.38 80 GLU B C 1
ATOM 2023 O O . GLU B 1 80 ? 12.766 -16.625 -6.297 1 95.38 80 GLU B O 1
ATOM 2028 N N . ALA B 1 81 ? 12.695 -14.766 -7.648 1 97.75 81 ALA B N 1
ATOM 2029 C CA . ALA B 1 81 ? 11.914 -15.422 -8.695 1 97.75 81 ALA B CA 1
ATOM 2030 C C . ALA B 1 81 ? 12.664 -16.625 -9.273 1 97.75 81 ALA B C 1
ATOM 2032 O O . ALA B 1 81 ? 12.078 -17.688 -9.469 1 97.75 81 ALA B O 1
ATOM 2033 N N . GLN B 1 82 ? 13.93 -16.438 -9.516 1 97.06 82 GLN B N 1
ATOM 2034 C CA . GLN B 1 82 ? 14.75 -17.547 -10.023 1 97.06 82 GLN B CA 1
ATOM 2035 C C . GLN B 1 82 ? 14.812 -18.688 -9.023 1 97.06 82 GLN B C 1
ATOM 2037 O O . GLN B 1 82 ? 14.68 -19.859 -9.398 1 97.06 82 GLN B O 1
ATOM 2042 N N . ARG B 1 83 ? 14.992 -18.391 -7.797 1 95.94 83 ARG B N 1
ATOM 2043 C CA . ARG B 1 83 ? 15.117 -19.391 -6.727 1 95.94 83 ARG B CA 1
ATOM 2044 C C . ARG B 1 83 ? 13.859 -20.25 -6.629 1 95.94 83 ARG B C 1
ATOM 2046 O O . ARG B 1 83 ? 13.953 -21.453 -6.371 1 95.94 83 ARG B O 1
ATOM 2053 N N . VAL B 1 84 ? 12.734 -19.641 -6.902 1 96.75 84 VAL B N 1
ATOM 2054 C CA . VAL B 1 84 ? 11.492 -20.391 -6.707 1 96.75 84 VAL B CA 1
ATOM 2055 C C . VAL B 1 84 ? 11.086 -21.062 -8.016 1 96.75 84 VAL B C 1
ATOM 2057 O O . VAL B 1 84 ? 10 -21.641 -8.109 1 96.75 84 VAL B O 1
ATOM 2060 N N . GLY B 1 85 ? 11.875 -20.828 -9.109 1 97.94 85 GLY B N 1
ATOM 2061 C CA . GLY B 1 85 ? 11.688 -21.703 -10.258 1 97.94 85 GLY B CA 1
ATOM 2062 C C . GLY B 1 85 ? 11.266 -20.969 -11.516 1 97.94 85 GLY B C 1
ATOM 2063 O O . GLY B 1 85 ? 11.008 -21.578 -12.547 1 97.94 85 GLY B O 1
ATOM 2064 N N . VAL B 1 86 ? 11.156 -19.672 -11.523 1 98.44 86 VAL B N 1
ATOM 2065 C CA . VAL B 1 86 ? 10.836 -18.922 -12.734 1 98.44 86 VAL B CA 1
ATOM 2066 C C . VAL B 1 86 ? 12.047 -18.906 -13.672 1 98.44 86 VAL B C 1
ATOM 2068 O O . VAL B 1 86 ? 13.148 -18.547 -13.258 1 98.44 86 VAL B O 1
ATOM 2071 N N . PRO B 1 87 ? 11.875 -19.297 -14.891 1 98.38 87 PRO B N 1
ATOM 2072 C CA . PRO B 1 87 ? 13.008 -19.297 -15.82 1 98.38 87 PRO B CA 1
ATOM 2073 C C . PRO B 1 87 ? 13.578 -17.906 -16.047 1 98.38 87 PRO B C 1
ATOM 2075 O O . PRO B 1 87 ? 12.828 -16.922 -16.109 1 98.38 87 PRO B O 1
ATOM 2078 N N . ALA B 1 88 ? 14.852 -17.828 -16.188 1 98.06 88 ALA B N 1
ATOM 2079 C CA . ALA B 1 88 ? 15.555 -16.562 -16.359 1 98.06 88 ALA B CA 1
ATOM 2080 C C . ALA B 1 88 ? 15.016 -15.781 -17.562 1 98.06 88 ALA B C 1
ATOM 2082 O O . ALA B 1 88 ? 14.891 -14.555 -17.516 1 98.06 88 ALA B O 1
ATOM 2083 N N . GLU B 1 89 ? 14.734 -16.453 -18.594 1 97.88 89 GLU B N 1
ATOM 2084 C CA . GLU B 1 89 ? 14.234 -15.797 -19.797 1 97.88 89 GLU B CA 1
ATOM 2085 C C . GLU B 1 89 ? 12.875 -15.164 -19.562 1 97.88 89 GLU B C 1
ATOM 2087 O O . GLU B 1 89 ? 12.555 -14.125 -20.141 1 97.88 89 GLU B O 1
ATOM 2092 N N . VAL B 1 90 ? 12.039 -15.844 -18.781 1 98.62 90 VAL B N 1
ATOM 2093 C CA . VAL B 1 90 ? 10.727 -15.305 -18.422 1 98.62 90 VAL B CA 1
ATOM 2094 C C . VAL B 1 90 ? 10.891 -14.062 -17.562 1 98.62 90 VAL B C 1
ATOM 2096 O O . VAL B 1 90 ? 10.227 -13.047 -17.781 1 98.62 90 VAL B O 1
ATOM 2099 N N . ILE B 1 91 ? 11.797 -14.094 -16.578 1 98.69 91 ILE B N 1
ATOM 2100 C CA . ILE B 1 91 ? 12.086 -12.953 -15.719 1 98.69 91 ILE B CA 1
ATOM 2101 C C . ILE B 1 91 ? 12.523 -11.766 -16.578 1 98.69 91 ILE B C 1
ATOM 2103 O O . ILE B 1 91 ? 11.992 -10.656 -16.438 1 98.69 91 ILE B O 1
ATOM 2107 N N . ASP B 1 92 ? 13.445 -11.992 -17.5 1 98.44 92 ASP B N 1
ATOM 2108 C CA . ASP B 1 92 ? 13.945 -10.938 -18.375 1 98.44 92 ASP B CA 1
ATOM 2109 C C . ASP B 1 92 ? 12.82 -10.336 -19.203 1 98.44 92 ASP B C 1
ATOM 2111 O O . ASP B 1 92 ? 12.758 -9.117 -19.375 1 98.44 92 ASP B O 1
ATOM 2115 N N . ALA B 1 93 ? 12.031 -11.172 -19.719 1 98.56 93 ALA B N 1
ATOM 2116 C CA . ALA B 1 93 ? 10.922 -10.719 -20.547 1 98.56 93 ALA B CA 1
ATOM 2117 C C . ALA B 1 93 ? 9.93 -9.883 -19.75 1 98.56 93 ALA B C 1
ATOM 2119 O O . ALA B 1 93 ? 9.492 -8.828 -20.203 1 98.56 93 ALA B O 1
ATOM 2120 N N . VAL B 1 94 ? 9.602 -10.336 -18.547 1 98.75 94 VAL B N 1
ATOM 2121 C CA . VAL B 1 94 ? 8.664 -9.625 -17.672 1 98.75 94 VAL B CA 1
ATOM 2122 C C . VAL B 1 94 ? 9.227 -8.25 -17.328 1 98.75 94 VAL B C 1
ATOM 2124 O O . VAL B 1 94 ? 8.523 -7.242 -17.422 1 98.75 94 VAL B O 1
ATOM 2127 N N . VAL B 1 95 ? 10.484 -8.188 -16.984 1 98.5 95 VAL B N 1
ATOM 2128 C CA . VAL B 1 95 ? 11.141 -6.965 -16.547 1 98.5 95 VAL B CA 1
ATOM 2129 C C . VAL B 1 95 ? 11.297 -6.008 -17.719 1 98.5 95 VAL B C 1
ATOM 2131 O O . VAL B 1 95 ? 11.203 -4.789 -17.562 1 98.5 95 VAL B O 1
ATOM 2134 N N . SER B 1 96 ? 11.406 -6.547 -18.938 1 98 96 SER B N 1
ATOM 2135 C CA . SER B 1 96 ? 11.602 -5.711 -20.109 1 98 96 SER B CA 1
ATOM 2136 C C . SER B 1 96 ? 10.266 -5.227 -20.672 1 98 96 SER B C 1
ATOM 2138 O O . SER B 1 96 ? 10.234 -4.441 -21.625 1 98 96 SER B O 1
ATOM 2140 N N . GLY B 1 97 ? 9.172 -5.758 -20.141 1 97.75 97 GLY B N 1
ATOM 2141 C CA . GLY B 1 97 ? 7.867 -5.211 -20.5 1 97.75 97 GLY B CA 1
ATOM 2142 C C . GLY B 1 97 ? 7.129 -6.039 -21.531 1 97.75 97 GLY B C 1
ATOM 2143 O O . GLY B 1 97 ? 6.211 -5.551 -22.188 1 97.75 97 GLY B O 1
ATOM 2144 N N . ALA B 1 98 ? 7.547 -7.289 -21.703 1 96.81 98 ALA B N 1
ATOM 2145 C CA . ALA B 1 98 ? 6.832 -8.18 -22.609 1 96.81 98 ALA B CA 1
ATOM 2146 C C . ALA B 1 98 ? 5.402 -8.422 -22.125 1 96.81 98 ALA B C 1
ATOM 2148 O O . ALA B 1 98 ? 5.129 -8.367 -20.922 1 96.81 98 ALA B O 1
ATOM 2149 N N . ASP B 1 99 ? 4.543 -8.695 -23.062 1 93.5 99 ASP B N 1
ATOM 2150 C CA . ASP B 1 99 ? 3.148 -8.938 -22.703 1 93.5 99 ASP B CA 1
ATOM 2151 C C . ASP B 1 99 ? 2.66 -10.273 -23.25 1 93.5 99 ASP B C 1
ATOM 2153 O O . ASP B 1 99 ? 1.492 -10.633 -23.078 1 93.5 99 ASP B O 1
ATOM 2157 N N . SER B 1 100 ? 3.516 -11.023 -23.922 1 96.5 100 SER B N 1
ATOM 2158 C CA . SER B 1 100 ? 3.193 -12.359 -24.422 1 96.5 100 SER B CA 1
ATOM 2159 C C . SER B 1 100 ? 4.336 -13.336 -24.156 1 96.5 100 SER B C 1
ATOM 2161 O O . SER B 1 100 ? 5.5 -13.023 -24.422 1 96.5 100 SER B O 1
ATOM 2163 N N . PHE B 1 101 ? 3.951 -14.555 -23.688 1 97.06 101 PHE B N 1
ATOM 2164 C CA . PHE B 1 101 ? 4.949 -15.516 -23.234 1 97.06 101 PHE B CA 1
ATOM 2165 C C . PHE B 1 101 ? 4.66 -16.906 -23.797 1 97.06 101 PHE B C 1
ATOM 2167 O O . PHE B 1 101 ? 5.371 -17.859 -23.484 1 97.06 101 PHE B O 1
ATOM 2174 N N . GLY B 1 102 ? 3.604 -16.953 -24.625 1 95.75 102 GLY B N 1
ATOM 2175 C CA . GLY B 1 102 ? 3.207 -18.25 -25.156 1 95.75 102 GLY B CA 1
ATOM 2176 C C . GLY B 1 102 ? 2.514 -19.125 -24.141 1 95.75 102 GLY B C 1
ATOM 2177 O O . GLY B 1 102 ? 2.369 -20.328 -24.359 1 95.75 102 GLY B O 1
ATOM 2178 N N . ASP B 1 103 ? 2.195 -18.688 -23.016 1 97.19 103 ASP B N 1
ATOM 2179 C CA . ASP B 1 103 ? 1.458 -19.312 -21.922 1 97.19 103 ASP B CA 1
ATOM 2180 C C . ASP B 1 103 ? 0.257 -18.469 -21.516 1 97.19 103 ASP B C 1
ATOM 2182 O O . ASP B 1 103 ? 0.42 -17.375 -20.953 1 97.19 103 ASP B O 1
ATOM 2186 N N . GLU B 1 104 ? -0.944 -18.938 -21.781 1 97.69 104 GLU B N 1
ATOM 2187 C CA . GLU B 1 104 ? -2.176 -18.172 -21.609 1 97.69 104 GLU B CA 1
ATOM 2188 C C . GLU B 1 104 ? -2.322 -17.688 -20.172 1 97.69 104 GLU B C 1
ATOM 2190 O O . GLU B 1 104 ? -2.764 -16.562 -19.922 1 97.69 104 GLU B O 1
ATOM 2195 N N . ARG B 1 105 ? -1.986 -18.547 -19.219 1 98 105 ARG B N 1
ATOM 2196 C CA . ARG B 1 105 ? -2.096 -18.188 -17.797 1 98 105 ARG B CA 1
ATOM 2197 C C . ARG B 1 105 ? -1.135 -17.062 -17.453 1 98 105 ARG B C 1
ATOM 2199 O O . ARG B 1 105 ? -1.518 -16.094 -16.781 1 98 105 ARG B O 1
ATOM 2206 N N . LEU B 1 106 ? 0.098 -17.203 -17.906 1 98.5 106 LEU B N 1
ATOM 2207 C CA . LEU B 1 106 ? 1.099 -16.172 -17.641 1 98.5 106 LEU B CA 1
ATOM 2208 C C . LEU B 1 106 ? 0.742 -14.867 -18.344 1 98.5 106 LEU B C 1
ATOM 2210 O O . LEU B 1 106 ? 0.873 -13.781 -17.766 1 98.5 106 LEU B O 1
ATOM 2214 N N . ASP B 1 107 ? 0.259 -14.922 -19.578 1 98.56 107 ASP B N 1
ATOM 2215 C CA . ASP B 1 107 ? -0.18 -13.734 -20.312 1 98.56 107 ASP B CA 1
ATOM 2216 C C . ASP B 1 107 ? -1.29 -13.008 -19.562 1 98.56 107 ASP B C 1
ATOM 2218 O O . ASP B 1 107 ? -1.262 -11.781 -19.438 1 98.56 107 ASP B O 1
ATOM 2222 N N . ALA B 1 108 ? -2.227 -13.773 -19.078 1 98.31 108 ALA B N 1
ATOM 2223 C CA . ALA B 1 108 ? -3.359 -13.203 -18.359 1 98.31 108 ALA B CA 1
ATOM 2224 C C . ALA B 1 108 ? -2.9 -12.531 -17.062 1 98.31 108 ALA B C 1
ATOM 2226 O O . ALA B 1 108 ? -3.35 -11.43 -16.734 1 98.31 108 ALA B O 1
ATOM 2227 N N . LEU B 1 109 ? -1.979 -13.18 -16.344 1 98.81 109 LEU B N 1
ATOM 2228 C CA . LEU B 1 109 ? -1.482 -12.641 -15.086 1 98.81 109 LEU B CA 1
ATOM 2229 C C . LEU B 1 109 ? -0.751 -11.32 -15.305 1 98.81 109 LEU B C 1
ATOM 2231 O O . LEU B 1 109 ? -1.052 -10.32 -14.648 1 98.81 109 LEU B O 1
ATOM 2235 N N . ILE B 1 110 ? 0.168 -11.344 -16.266 1 98.88 110 ILE B N 1
ATOM 2236 C CA . ILE B 1 110 ? 1.013 -10.18 -16.516 1 98.88 110 ILE B CA 1
ATOM 2237 C C . ILE B 1 110 ? 0.165 -9.039 -17.078 1 98.88 110 ILE B C 1
ATOM 2239 O O . ILE B 1 110 ? 0.337 -7.883 -16.672 1 98.88 110 ILE B O 1
ATOM 2243 N N . GLY B 1 111 ? -0.754 -9.344 -17.984 1 98.69 111 GLY B N 1
ATOM 2244 C CA . GLY B 1 111 ? -1.682 -8.336 -18.484 1 98.69 111 GLY B CA 1
ATOM 2245 C C . GLY B 1 111 ? -2.562 -7.742 -17.406 1 98.69 111 GLY B C 1
ATOM 2246 O O . GLY B 1 111 ? -2.771 -6.527 -17.359 1 98.69 111 GLY B O 1
ATOM 2247 N N . PHE B 1 112 ? -3.041 -8.609 -16.5 1 98.75 112 PHE B N 1
ATOM 2248 C CA . PHE B 1 112 ? -3.908 -8.164 -15.414 1 98.75 112 PHE B CA 1
ATOM 2249 C C . PHE B 1 112 ? -3.168 -7.211 -14.484 1 98.75 112 PHE B C 1
ATOM 2251 O O . PHE B 1 112 ? -3.719 -6.191 -14.062 1 98.75 112 PHE B O 1
ATOM 2258 N N . VAL B 1 113 ? -1.917 -7.496 -14.172 1 98.94 113 VAL B N 1
ATOM 2259 C CA . VAL B 1 113 ? -1.119 -6.609 -13.328 1 98.94 113 VAL B CA 1
ATOM 2260 C C . VAL B 1 113 ? -0.97 -5.25 -14 1 98.94 113 VAL B C 1
ATOM 2262 O O . VAL B 1 113 ? -1.102 -4.211 -13.344 1 98.94 113 VAL B O 1
ATOM 2265 N N . GLY B 1 114 ? -0.705 -5.215 -15.297 1 98.81 114 GLY B N 1
ATOM 2266 C CA . GLY B 1 114 ? -0.664 -3.961 -16.031 1 98.81 114 GLY B CA 1
ATOM 2267 C C . GLY B 1 114 ? -1.959 -3.176 -15.945 1 98.81 114 GLY B C 1
ATOM 2268 O O . GLY B 1 114 ? -1.943 -1.964 -15.719 1 98.81 114 GLY B O 1
ATOM 2269 N N . ASP B 1 115 ? -3.078 -3.904 -16.141 1 98.81 115 ASP B N 1
ATOM 2270 C CA . ASP B 1 115 ? -4.395 -3.279 -16.062 1 98.81 115 ASP B CA 1
ATOM 2271 C C . ASP B 1 115 ? -4.664 -2.723 -14.672 1 98.81 115 ASP B C 1
ATOM 2273 O O . ASP B 1 115 ? -5.32 -1.69 -14.523 1 98.81 115 ASP B O 1
ATOM 2277 N N . LEU B 1 116 ? -4.199 -3.469 -13.664 1 98.94 116 LEU B N 1
ATOM 2278 C CA . LEU B 1 116 ? -4.363 -2.986 -12.297 1 98.94 116 LEU B CA 1
ATOM 2279 C C . LEU B 1 116 ? -3.66 -1.647 -12.102 1 98.94 116 LEU B C 1
ATOM 2281 O O . LEU B 1 116 ? -4.25 -0.703 -11.57 1 98.94 116 LEU B O 1
ATOM 2285 N N . VAL B 1 117 ? -2.398 -1.554 -12.523 1 98.94 117 VAL B N 1
ATOM 2286 C CA . VAL B 1 117 ? -1.634 -0.325 -12.336 1 98.94 117 VAL B CA 1
ATOM 2287 C C . VAL B 1 117 ? -2.264 0.805 -13.148 1 98.94 117 VAL B C 1
ATOM 2289 O O . VAL B 1 117 ? -2.422 1.922 -12.648 1 98.94 117 VAL B O 1
ATOM 2292 N N . ALA B 1 118 ? -2.723 0.52 -14.344 1 98.75 118 ALA B N 1
ATOM 2293 C CA . ALA B 1 118 ? -3.398 1.523 -15.164 1 98.75 118 ALA B CA 1
ATOM 2294 C C . ALA B 1 118 ? -4.707 1.965 -14.516 1 98.75 118 ALA B C 1
ATOM 2296 O O . ALA B 1 118 ? -5.113 3.123 -14.648 1 98.75 118 ALA B O 1
ATOM 2297 N N . GLY B 1 119 ? -5.336 1.081 -13.859 1 98.75 119 GLY B N 1
ATOM 2298 C CA . GLY B 1 119 ? -6.641 1.318 -13.266 1 98.75 119 GLY B CA 1
ATOM 2299 C C . GLY B 1 119 ? -6.59 2.221 -12.047 1 98.75 119 GLY B C 1
ATOM 2300 O O . GLY B 1 119 ? -7.629 2.656 -11.547 1 98.75 119 GLY B O 1
ATOM 2301 N N . ILE B 1 120 ? -5.391 2.516 -11.555 1 98.81 120 ILE B N 1
ATOM 2302 C CA . ILE B 1 120 ? -5.238 3.398 -10.398 1 98.81 120 ILE B CA 1
ATOM 2303 C C . ILE B 1 120 ? -5.891 4.75 -10.695 1 98.81 120 ILE B C 1
ATOM 2305 O O . ILE B 1 120 ? -6.645 5.273 -9.883 1 98.81 120 ILE B O 1
ATOM 2309 N N . THR B 1 121 ? -5.613 5.273 -11.906 1 98.5 121 THR B N 1
ATOM 2310 C CA . THR B 1 121 ? -6.18 6.578 -12.227 1 98.5 121 THR B CA 1
ATOM 2311 C C . THR B 1 121 ? -7.18 6.461 -13.375 1 98.5 121 THR B C 1
ATOM 2313 O O . THR B 1 121 ? -7.66 7.473 -13.891 1 98.5 121 THR B O 1
ATOM 2316 N N . ASN B 1 122 ? -7.48 5.262 -13.812 1 98.31 122 ASN B N 1
ATOM 2317 C CA . ASN B 1 122 ? -8.469 4.977 -14.844 1 98.31 122 ASN B CA 1
ATOM 2318 C C . ASN B 1 122 ? -9.523 3.99 -14.359 1 98.31 122 ASN B C 1
ATOM 2320 O O . ASN B 1 122 ? -9.703 3.811 -13.148 1 98.31 122 ASN B O 1
ATOM 2324 N N . ALA B 1 123 ? -10.375 3.438 -15.289 1 98.19 123 ALA B N 1
ATOM 2325 C CA . ALA B 1 123 ? -11.344 2.402 -14.938 1 98.19 123 ALA B CA 1
ATOM 2326 C C . ALA B 1 123 ? -10.641 1.171 -14.367 1 98.19 123 ALA B C 1
ATOM 2328 O O . ALA B 1 123 ? -9.578 0.78 -14.844 1 98.19 123 ALA B O 1
ATOM 2329 N N . PRO B 1 124 ? -11.289 0.625 -13.383 1 98.12 124 PRO B N 1
ATOM 2330 C CA . PRO B 1 124 ? -10.633 -0.519 -12.742 1 98.12 124 PRO B CA 1
ATOM 2331 C C . PRO B 1 124 ? -10.469 -1.709 -13.688 1 98.12 124 PRO B C 1
ATOM 2333 O O . PRO B 1 124 ? -11.266 -1.887 -14.602 1 98.12 124 PRO B O 1
ATOM 2336 N N . ALA B 1 125 ? -9.453 -2.482 -13.453 1 98.44 125 ALA B N 1
ATOM 2337 C CA . ALA B 1 125 ? -9.227 -3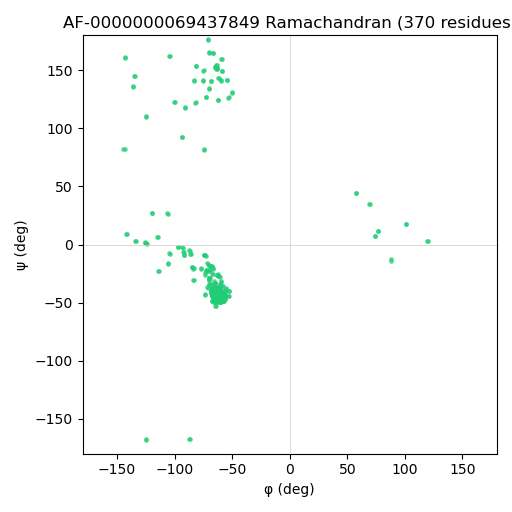.721 -14.195 1 98.44 125 ALA B CA 1
ATOM 2338 C C . ALA B 1 125 ? -10.414 -4.672 -14.039 1 98.44 125 ALA B C 1
ATOM 2340 O O . ALA B 1 125 ? -11.078 -4.68 -13 1 98.44 125 ALA B O 1
ATOM 2341 N N . ASP B 1 126 ? -10.617 -5.449 -15.07 1 98.06 126 ASP B N 1
ATOM 2342 C CA . ASP B 1 126 ? -11.664 -6.465 -15.055 1 98.06 126 ASP B CA 1
ATOM 2343 C C . ASP B 1 126 ? -11.125 -7.797 -14.539 1 98.06 126 ASP B C 1
ATOM 2345 O O . ASP B 1 126 ? -10.281 -8.422 -15.195 1 98.06 126 ASP B O 1
ATOM 2349 N N . THR B 1 127 ? -11.656 -8.273 -13.438 1 98.25 127 THR B N 1
ATOM 2350 C CA . THR B 1 127 ? -11.156 -9.492 -12.82 1 98.25 127 THR B CA 1
ATOM 2351 C C . THR B 1 127 ? -11.531 -10.711 -13.664 1 98.25 127 THR B C 1
ATOM 2353 O O . THR B 1 127 ? -10.938 -11.781 -13.523 1 98.25 127 THR B O 1
ATOM 2356 N N . ALA B 1 128 ? -12.453 -10.578 -14.539 1 97.31 128 ALA B N 1
ATOM 2357 C CA . ALA B 1 128 ? -12.914 -11.695 -15.352 1 97.31 128 ALA B CA 1
ATOM 2358 C C . ALA B 1 128 ? -11.781 -12.266 -16.203 1 97.31 128 ALA B C 1
ATOM 2360 O O . ALA B 1 128 ? -11.758 -13.461 -16.5 1 97.31 128 ALA B O 1
ATOM 2361 N N . VAL B 1 129 ? -10.797 -11.453 -16.562 1 96.81 129 VAL B N 1
ATOM 2362 C CA . VAL B 1 129 ? -9.742 -11.82 -17.5 1 96.81 129 VAL B CA 1
ATOM 2363 C C . VAL B 1 129 ? -8.859 -12.898 -16.891 1 96.81 129 VAL B C 1
ATOM 2365 O O . VAL B 1 129 ? -8.156 -13.617 -17.609 1 96.81 129 VAL B O 1
ATOM 2368 N N . ILE B 1 130 ? -8.93 -13.039 -15.531 1 97.5 130 ILE B N 1
ATOM 2369 C CA . ILE B 1 130 ? -7.973 -13.961 -14.93 1 97.5 130 ILE B CA 1
ATOM 2370 C C . ILE B 1 130 ? -8.719 -15.008 -14.102 1 97.5 130 ILE B C 1
ATOM 2372 O O . ILE B 1 130 ? -8.109 -15.906 -13.523 1 97.5 130 ILE B O 1
ATOM 2376 N N . GLN B 1 131 ? -10.016 -15.008 -14.031 1 97 131 GLN B N 1
ATOM 2377 C CA . GLN B 1 131 ? -10.828 -15.859 -13.172 1 97 131 GLN B CA 1
ATOM 2378 C C . GLN B 1 131 ? -10.758 -17.312 -13.625 1 97 131 GLN B C 1
ATOM 2380 O O . GLN B 1 131 ? -11.016 -18.234 -12.844 1 97 131 GLN B O 1
ATOM 2385 N N . LYS B 1 132 ? -10.414 -17.516 -14.891 1 96.38 132 LYS B N 1
ATOM 2386 C CA . LYS B 1 132 ? -10.281 -18.891 -15.367 1 96.38 132 LYS B CA 1
ATOM 2387 C C . LYS B 1 132 ? -9.062 -19.578 -14.75 1 96.38 132 LYS B C 1
ATOM 2389 O O . LYS B 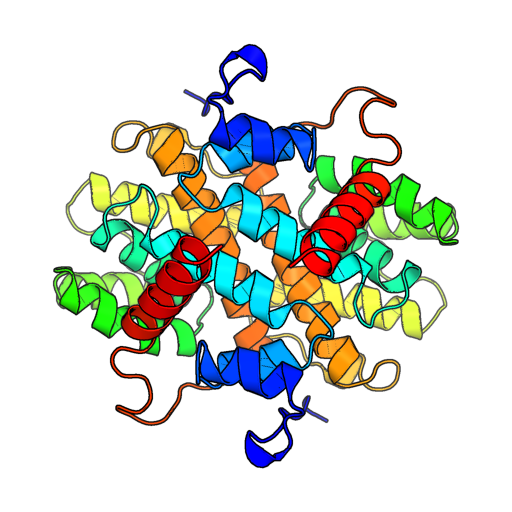1 132 ? -9 -20.797 -14.68 1 96.38 132 LYS B O 1
ATOM 2394 N N . PHE B 1 133 ? -8.133 -18.859 -14.227 1 98 133 PHE B N 1
ATOM 2395 C CA . PHE B 1 133 ? -6.844 -19.406 -13.812 1 98 133 PHE B CA 1
ATOM 2396 C C . PHE B 1 133 ? -6.684 -19.328 -12.297 1 98 133 PHE B C 1
ATOM 2398 O O . PHE B 1 133 ? -5.898 -20.078 -11.711 1 98 133 PHE B O 1
ATOM 2405 N N . TYR B 1 134 ? -7.406 -18.422 -11.633 1 98.12 134 TYR B N 1
ATOM 2406 C CA . TYR B 1 134 ? -7.203 -18.141 -10.219 1 98.12 134 TYR B CA 1
ATOM 2407 C C . TYR B 1 134 ? -8.539 -18.047 -9.484 1 98.12 134 TYR B C 1
ATOM 2409 O O . TYR B 1 134 ? -9.523 -17.562 -10.023 1 98.12 134 TYR B O 1
ATOM 2417 N N . SER B 1 135 ? -8.508 -18.516 -8.234 1 97.75 135 SER B N 1
ATOM 2418 C CA . SER B 1 135 ? -9.68 -18.391 -7.379 1 97.75 135 SER B CA 1
ATOM 2419 C C . SER B 1 135 ? -9.922 -16.938 -6.977 1 97.75 135 SER B C 1
ATOM 2421 O O . SER B 1 135 ? -9.031 -16.094 -7.105 1 97.75 135 SER B O 1
ATOM 2423 N N . ASP B 1 136 ? -11.117 -16.656 -6.461 1 97.5 136 ASP B N 1
ATOM 2424 C CA . ASP B 1 136 ? -11.445 -15.312 -5.973 1 97.5 136 ASP B CA 1
ATOM 2425 C C . ASP B 1 136 ? -10.453 -14.867 -4.898 1 97.5 136 ASP B C 1
ATOM 2427 O O . ASP B 1 136 ? -10.039 -13.703 -4.879 1 97.5 136 ASP B O 1
ATOM 2431 N N . ASN B 1 137 ? -10.062 -15.773 -4.008 1 97.94 137 ASN B N 1
ATOM 2432 C CA . ASN B 1 137 ? -9.102 -15.453 -2.963 1 97.94 137 ASN B CA 1
ATOM 2433 C C . ASN B 1 137 ? -7.734 -15.102 -3.545 1 97.94 137 ASN B C 1
ATOM 2435 O O . ASN B 1 137 ? -7.094 -14.148 -3.104 1 97.94 137 ASN B O 1
ATOM 2439 N N . GLU B 1 138 ? -7.312 -15.891 -4.508 1 98.56 138 GLU B N 1
ATOM 2440 C CA . GLU B 1 138 ? -6.035 -15.602 -5.156 1 98.56 138 GLU B CA 1
ATOM 2441 C C . GLU B 1 138 ? -6.078 -14.273 -5.898 1 98.56 138 GLU B C 1
ATOM 2443 O O . GLU B 1 138 ? -5.102 -13.523 -5.891 1 98.56 138 GLU B O 1
ATOM 2448 N N . ILE B 1 139 ? -7.184 -13.945 -6.531 1 98.81 139 ILE B N 1
ATOM 2449 C CA . ILE B 1 139 ? -7.336 -12.695 -7.262 1 98.81 139 ILE B CA 1
ATOM 2450 C C . ILE B 1 139 ? -7.27 -11.516 -6.293 1 98.81 139 ILE B C 1
ATOM 2452 O O . ILE B 1 139 ? -6.578 -10.531 -6.551 1 98.81 139 ILE B O 1
ATOM 2456 N N . ALA B 1 140 ? -7.934 -11.641 -5.156 1 98.75 140 ALA B N 1
ATOM 2457 C CA . ALA B 1 140 ? -7.859 -10.594 -4.141 1 98.75 140 ALA B CA 1
ATOM 2458 C C . ALA B 1 140 ? -6.418 -10.375 -3.684 1 98.75 140 ALA B C 1
ATOM 2460 O O . ALA B 1 140 ? -5.988 -9.242 -3.492 1 98.75 140 ALA B O 1
ATOM 2461 N N . GLU B 1 141 ? -5.73 -11.438 -3.541 1 98.81 141 GLU B N 1
ATOM 2462 C CA . GLU B 1 141 ? -4.352 -11.344 -3.078 1 98.81 141 GLU B CA 1
ATOM 2463 C C . GLU B 1 141 ? -3.447 -10.758 -4.156 1 98.81 141 GLU B C 1
ATOM 2465 O O . GLU B 1 141 ? -2.535 -9.984 -3.857 1 98.81 141 GLU B O 1
ATOM 2470 N N . ILE B 1 142 ? -3.674 -11.086 -5.461 1 98.94 142 ILE B N 1
ATOM 2471 C CA . ILE B 1 142 ? -2.93 -10.492 -6.562 1 98.94 142 ILE B CA 1
ATOM 2472 C C . ILE B 1 142 ? -3.148 -8.984 -6.578 1 98.94 142 ILE B C 1
ATOM 2474 O O . ILE B 1 142 ? -2.199 -8.211 -6.738 1 98.94 142 ILE B O 1
ATOM 2478 N N . ILE B 1 143 ? -4.363 -8.547 -6.367 1 98.94 143 ILE B N 1
ATOM 2479 C CA . ILE B 1 143 ? -4.711 -7.129 -6.395 1 98.94 143 ILE B CA 1
ATOM 2480 C C . ILE B 1 143 ? -4.008 -6.402 -5.25 1 98.94 143 ILE B C 1
ATOM 2482 O O . ILE B 1 143 ? -3.361 -5.375 -5.465 1 98.94 143 ILE B O 1
ATOM 2486 N N . LEU B 1 144 ? -4.066 -6.98 -4.039 1 98.94 144 LEU B N 1
ATOM 2487 C CA . LEU B 1 144 ? -3.457 -6.336 -2.881 1 98.94 144 LEU B CA 1
ATOM 2488 C C . LEU B 1 144 ? -1.937 -6.328 -3 1 98.94 144 LEU B C 1
ATOM 2490 O O . LEU B 1 144 ? -1.287 -5.336 -2.66 1 98.94 144 LEU B O 1
ATOM 2494 N N . LEU B 1 145 ? -1.409 -7.434 -3.475 1 98.94 145 LEU B N 1
ATOM 2495 C CA . LEU B 1 145 ? 0.028 -7.539 -3.699 1 98.94 145 LEU B CA 1
ATOM 2496 C C . LEU B 1 145 ? 0.5 -6.48 -4.691 1 98.94 145 LEU B C 1
ATOM 2498 O O . LEU B 1 145 ? 1.512 -5.812 -4.461 1 98.94 145 LEU B O 1
ATOM 2502 N N . THR B 1 146 ? -0.234 -6.324 -5.758 1 99 146 THR B N 1
ATOM 2503 C CA . THR B 1 146 ? 0.095 -5.301 -6.742 1 99 146 THR B CA 1
ATOM 2504 C C . THR B 1 146 ? 0.096 -3.916 -6.098 1 99 146 THR B C 1
ATOM 2506 O O . THR B 1 146 ? 1.052 -3.152 -6.254 1 99 146 THR B O 1
ATOM 2509 N N . GLY B 1 147 ? -0.933 -3.631 -5.375 1 98.94 147 GLY B N 1
ATOM 2510 C CA . GLY B 1 147 ? -1.015 -2.348 -4.695 1 98.94 147 GLY B CA 1
ATOM 2511 C C . GLY B 1 147 ? 0.116 -2.121 -3.711 1 98.94 147 GLY B C 1
ATOM 2512 O O . GLY B 1 147 ? 0.652 -1.015 -3.617 1 98.94 147 GLY B O 1
ATOM 2513 N N . HIS B 1 148 ? 0.484 -3.117 -2.994 1 98.94 148 HIS B N 1
ATOM 2514 C CA . HIS B 1 148 ? 1.562 -3.014 -2.018 1 98.94 148 HIS B CA 1
ATOM 2515 C C . HIS B 1 148 ? 2.885 -2.662 -2.691 1 98.94 148 HIS B C 1
ATOM 2517 O O . HIS B 1 148 ? 3.633 -1.815 -2.197 1 98.94 148 HIS B O 1
ATOM 2523 N N . TYR B 1 149 ? 3.131 -3.248 -3.783 1 98.94 149 TYR B N 1
ATOM 2524 C CA . TYR B 1 149 ? 4.43 -3.008 -4.406 1 98.94 149 TYR B CA 1
ATOM 2525 C C . TYR B 1 149 ? 4.398 -1.739 -5.25 1 98.94 149 TYR B C 1
ATOM 2527 O O . TYR B 1 149 ? 5.445 -1.154 -5.539 1 98.94 149 TYR B O 1
ATOM 2535 N N . VAL B 1 150 ? 3.205 -1.253 -5.656 1 98.94 150 VAL B N 1
ATOM 2536 C CA . VAL B 1 150 ? 3.096 0.104 -6.184 1 98.94 150 VAL B CA 1
ATOM 2537 C C . VAL B 1 150 ? 3.436 1.112 -5.086 1 98.94 150 VAL B C 1
ATOM 2539 O O . VAL B 1 150 ? 4.207 2.045 -5.312 1 98.94 150 VAL B O 1
ATOM 2542 N N . MET B 1 151 ? 2.859 0.898 -3.9 1 98.94 151 MET B N 1
ATOM 2543 C CA . MET B 1 151 ? 3.182 1.735 -2.748 1 98.94 151 MET B CA 1
ATOM 2544 C C . MET B 1 151 ? 4.68 1.727 -2.471 1 98.94 151 MET B C 1
ATOM 2546 O O . MET B 1 151 ? 5.273 2.773 -2.211 1 98.94 151 MET B O 1
ATOM 2550 N N . THR B 1 152 ? 5.293 0.558 -2.531 1 98.94 152 THR B N 1
ATOM 2551 C CA . THR B 1 152 ? 6.715 0.401 -2.254 1 98.94 152 THR B CA 1
ATOM 2552 C C . THR B 1 152 ? 7.555 1.104 -3.316 1 98.94 152 THR B C 1
ATOM 2554 O O . THR B 1 152 ? 8.5 1.826 -2.99 1 98.94 152 THR B O 1
ATOM 2557 N N . ALA B 1 153 ? 7.184 0.954 -4.555 1 98.88 153 ALA B N 1
ATOM 2558 C CA . ALA B 1 153 ? 7.898 1.595 -5.652 1 98.88 153 ALA B CA 1
ATOM 2559 C C . ALA B 1 153 ? 7.844 3.115 -5.531 1 98.88 153 ALA B C 1
ATOM 2561 O O . ALA B 1 153 ? 8.867 3.793 -5.68 1 98.88 153 ALA B O 1
ATOM 2562 N N . LEU B 1 154 ? 6.668 3.6 -5.27 1 98.88 154 LEU B N 1
ATOM 2563 C CA . LEU B 1 154 ? 6.473 5.031 -5.086 1 98.88 154 LEU B CA 1
ATOM 2564 C C . LEU B 1 154 ? 7.375 5.57 -3.982 1 98.88 154 LEU B C 1
ATOM 2566 O O . LEU B 1 154 ? 8.016 6.609 -4.148 1 98.88 154 LEU B O 1
ATOM 2570 N N . PHE B 1 155 ? 7.387 4.848 -2.875 1 98.94 155 PHE B N 1
ATOM 2571 C CA . PHE B 1 155 ? 8.172 5.234 -1.707 1 98.94 155 PHE B CA 1
ATOM 2572 C C . PHE B 1 155 ? 9.656 5.227 -2.027 1 98.94 155 PHE B C 1
ATOM 2574 O O . PHE B 1 155 ? 10.359 6.211 -1.782 1 98.94 155 PHE B O 1
ATOM 2581 N N . LEU B 1 156 ? 10.125 4.172 -2.678 1 98.62 156 LEU B N 1
ATOM 2582 C CA . LEU B 1 156 ? 11.539 3.979 -3.012 1 98.62 156 LEU B CA 1
ATOM 2583 C C . LEU B 1 156 ? 12.008 5.031 -4.008 1 98.62 156 LEU B C 1
ATOM 2585 O O . LEU B 1 156 ? 13.039 5.676 -3.797 1 98.62 156 LEU B O 1
ATOM 2589 N N . LYS B 1 157 ? 11.273 5.211 -5.043 1 98.44 157 LYS B N 1
ATOM 2590 C CA . LYS B 1 157 ? 11.664 6.125 -6.113 1 98.44 157 LYS B CA 1
ATOM 2591 C C . LYS B 1 157 ? 11.68 7.57 -5.629 1 98.44 157 LYS B C 1
ATOM 2593 O O . LYS B 1 157 ? 12.602 8.328 -5.934 1 98.44 157 LYS B O 1
ATOM 2598 N N . THR B 1 158 ? 10.703 7.957 -4.891 1 98.69 158 THR B N 1
ATOM 2599 C CA . THR B 1 158 ? 10.586 9.344 -4.453 1 98.69 158 THR B CA 1
ATOM 2600 C C . THR B 1 158 ? 11.711 9.703 -3.486 1 98.69 158 THR B C 1
ATOM 2602 O O . THR B 1 158 ? 12.242 10.805 -3.535 1 98.69 158 THR B O 1
ATOM 2605 N N . LEU B 1 159 ? 12.102 8.781 -2.615 1 98.31 159 LEU B N 1
ATOM 2606 C CA . LEU B 1 159 ? 13.148 9.055 -1.634 1 98.31 159 LEU B CA 1
ATOM 2607 C C . LEU B 1 159 ? 14.523 8.766 -2.217 1 98.31 159 LEU B C 1
ATOM 2609 O O . LEU B 1 159 ? 15.539 8.961 -1.545 1 98.31 159 LEU B O 1
ATOM 2613 N N . GLY B 1 160 ? 14.562 8.234 -3.445 1 96.88 160 GLY B N 1
ATOM 2614 C CA . GLY B 1 160 ? 15.836 7.945 -4.09 1 96.88 160 GLY B CA 1
ATOM 2615 C C . GLY B 1 160 ? 16.594 6.805 -3.438 1 96.88 160 GLY B C 1
ATOM 2616 O O . GLY B 1 160 ? 17.812 6.844 -3.33 1 96.88 160 GLY B O 1
ATOM 2617 N N . ILE B 1 161 ? 15.883 5.797 -2.945 1 97.06 161 ILE B N 1
ATOM 2618 C CA . ILE B 1 161 ? 16.5 4.66 -2.266 1 97.06 161 ILE B CA 1
ATOM 2619 C C . ILE B 1 161 ? 17 3.656 -3.297 1 97.06 161 ILE B C 1
ATOM 2621 O O . ILE B 1 161 ? 16.234 3.145 -4.109 1 97.06 161 ILE B O 1
ATOM 2625 N N . GLY B 1 162 ? 18.266 3.361 -3.268 1 94.69 162 GLY B N 1
ATOM 2626 C CA . GLY B 1 162 ? 18.875 2.391 -4.156 1 94.69 162 GLY B CA 1
ATOM 2627 C C . GLY B 1 162 ? 19.188 1.069 -3.479 1 94.69 162 GLY B C 1
ATOM 2628 O O . GLY B 1 162 ? 19.125 0.965 -2.252 1 94.69 162 GLY B O 1
ATOM 2629 N N . PRO B 1 163 ? 19.391 0.043 -4.266 1 93.19 163 PRO B N 1
ATOM 2630 C CA . PRO B 1 163 ? 19.688 -1.276 -3.701 1 93.19 163 PRO B CA 1
ATOM 2631 C C . PRO B 1 163 ? 20.984 -1.304 -2.914 1 93.19 163 PRO B C 1
ATOM 2633 O O . PRO B 1 163 ? 21.844 -0.427 -3.09 1 93.19 163 PRO B O 1
ATOM 2636 N N . GLU B 1 164 ? 21.016 -2.242 -1.996 1 89.44 164 GLU B N 1
ATOM 2637 C CA . GLU B 1 164 ? 22.266 -2.5 -1.286 1 89.44 164 GLU B CA 1
ATOM 2638 C C . GLU B 1 164 ? 23.328 -3.076 -2.223 1 89.44 164 GLU B C 1
ATOM 2640 O O . GLU B 1 164 ? 23.031 -3.387 -3.381 1 89.44 164 GLU B O 1
ATOM 2645 N N . GLY B 1 165 ? 24.484 -3.029 -1.744 1 80.56 165 GLY B N 1
ATOM 2646 C CA . GLY B 1 165 ? 25.531 -3.672 -2.52 1 80.56 165 GLY B CA 1
ATOM 2647 C C . GLY B 1 165 ? 25.281 -5.148 -2.76 1 80.56 165 GLY B C 1
ATOM 2648 O O . GLY B 1 165 ? 24.406 -5.742 -2.129 1 80.56 165 GLY B O 1
ATOM 2649 N N . GLU B 1 166 ? 25.891 -5.676 -3.701 1 71.38 166 GLU B N 1
ATOM 2650 C CA . GLU B 1 166 ? 25.734 -7.074 -4.09 1 71.38 166 GLU B CA 1
ATOM 2651 C C . GLU B 1 166 ? 25.953 -8.008 -2.9 1 71.38 166 GLU B C 1
ATOM 2653 O O . GLU B 1 166 ? 26.922 -7.848 -2.154 1 71.38 166 GLU B O 1
ATOM 2658 N N . GLY B 1 167 ? 24.969 -8.891 -2.648 1 71.69 167 GLY B N 1
ATOM 2659 C CA . GLY B 1 167 ? 25.125 -9.922 -1.636 1 71.69 167 GLY B CA 1
ATOM 2660 C C . GLY B 1 167 ? 24.703 -9.461 -0.251 1 71.69 167 GLY B C 1
ATOM 2661 O O . GLY B 1 167 ? 24.531 -10.281 0.653 1 71.69 167 GLY B O 1
ATOM 2662 N N . GLU B 1 168 ? 24.516 -8.242 0.004 1 72.5 168 GLU B N 1
ATOM 2663 C CA . GLU 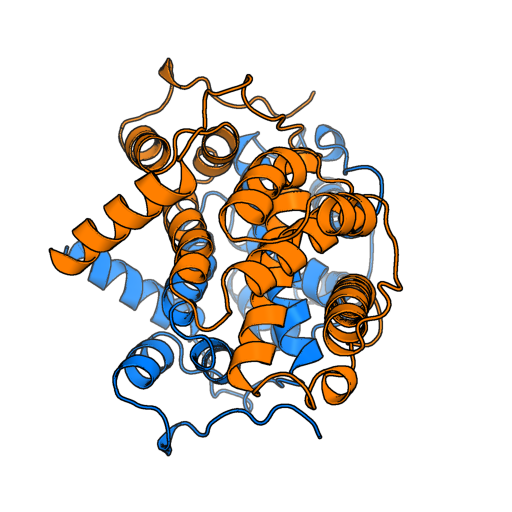B 1 168 ? 24.25 -7.73 1.345 1 72.5 168 GLU B CA 1
ATOM 2664 C C . GLU B 1 168 ? 22.859 -8.125 1.823 1 72.5 168 GLU B C 1
ATOM 2666 O O . GLU B 1 168 ? 22.609 -8.219 3.027 1 72.5 168 GLU B O 1
ATOM 2671 N N . THR B 1 169 ? 21.984 -8.406 0.892 1 73.56 169 THR B N 1
ATOM 2672 C CA . THR B 1 169 ? 20.625 -8.719 1.315 1 73.56 169 THR B CA 1
ATOM 2673 C C . THR B 1 169 ? 20.234 -10.133 0.882 1 73.56 169 THR B C 1
ATOM 2675 O O . THR B 1 169 ? 19.047 -10.422 0.7 1 73.56 169 THR B O 1
ATOM 2678 N N . ARG B 1 170 ? 21.281 -10.867 0.793 1 73.75 170 ARG B N 1
ATOM 2679 C CA . ARG B 1 170 ? 21 -12.258 0.455 1 73.75 170 ARG B CA 1
ATOM 2680 C C . ARG B 1 170 ? 20.156 -12.922 1.534 1 73.75 170 ARG B C 1
ATOM 2682 O O . ARG B 1 170 ? 20.422 -12.766 2.727 1 73.75 170 ARG B O 1
ATOM 2689 N N . ASP B 1 171 ? 19.078 -13.461 1.241 1 83.25 171 ASP B N 1
ATOM 2690 C CA . ASP B 1 171 ? 18.203 -14.266 2.088 1 83.25 171 ASP B CA 1
ATOM 2691 C C . ASP B 1 171 ? 17.406 -13.383 3.049 1 83.25 171 ASP B C 1
ATOM 2693 O O . ASP B 1 171 ? 16.891 -13.867 4.059 1 83.25 171 ASP B O 1
ATOM 2697 N N . ILE B 1 172 ? 17.438 -12.148 2.83 1 87.94 172 ILE B N 1
ATOM 2698 C CA . ILE B 1 172 ? 16.812 -11.227 3.77 1 87.94 172 ILE B CA 1
ATOM 2699 C C . ILE B 1 172 ? 15.32 -11.516 3.861 1 87.94 172 ILE B C 1
ATOM 2701 O O . ILE B 1 172 ? 14.734 -11.453 4.945 1 87.94 172 ILE B O 1
ATOM 2705 N N . LEU B 1 173 ? 14.75 -11.828 2.777 1 87 173 LEU B N 1
ATOM 2706 C CA . LEU B 1 173 ? 13.32 -12.117 2.762 1 87 173 LEU B CA 1
ATOM 2707 C C . LEU B 1 173 ? 13.008 -13.383 3.561 1 87 173 LEU B C 1
ATOM 2709 O O . LEU B 1 173 ? 12.078 -13.398 4.367 1 87 173 LEU B O 1
ATOM 2713 N N . THR B 1 174 ? 13.797 -14.383 3.34 1 86.75 174 THR B N 1
ATOM 2714 C CA . THR B 1 174 ? 13.602 -15.633 4.066 1 86.75 174 THR B CA 1
ATOM 2715 C C . THR B 1 174 ? 13.875 -15.438 5.555 1 86.75 174 THR B C 1
ATOM 2717 O O . THR B 1 174 ? 13.094 -15.891 6.395 1 86.75 174 THR B O 1
ATOM 2720 N N . SER B 1 175 ? 14.945 -14.75 5.859 1 88.62 175 SER B N 1
ATOM 2721 C CA . SER B 1 175 ? 15.312 -14.523 7.254 1 88.62 175 SER B CA 1
ATOM 2722 C C . SER B 1 175 ? 14.25 -13.695 7.973 1 88.62 175 SER B C 1
ATOM 2724 O O . SER B 1 175 ? 13.883 -14.008 9.109 1 88.62 175 SER B O 1
ATOM 2726 N N . ALA B 1 176 ? 13.805 -12.672 7.324 1 87.5 176 ALA B N 1
ATOM 2727 C CA . ALA B 1 176 ? 12.805 -11.789 7.926 1 87.5 176 ALA B CA 1
ATOM 2728 C C . ALA B 1 176 ? 11.484 -12.523 8.148 1 87.5 176 ALA B C 1
ATOM 2730 O O . ALA B 1 176 ? 10.828 -12.336 9.18 1 87.5 176 ALA B O 1
ATOM 2731 N N . THR B 1 177 ? 11.109 -13.328 7.227 1 86.12 177 THR B N 1
ATOM 2732 C CA . THR B 1 177 ? 9.875 -14.094 7.352 1 86.12 177 THR B CA 1
ATOM 2733 C C . THR B 1 177 ? 9.953 -15.062 8.531 1 86.12 177 THR B C 1
ATOM 2735 O O . THR B 1 177 ? 9 -15.195 9.297 1 86.12 177 THR B O 1
ATOM 2738 N N . ASN B 1 178 ? 11 -15.664 8.68 1 86.38 178 ASN B N 1
ATOM 2739 C CA . ASN B 1 178 ?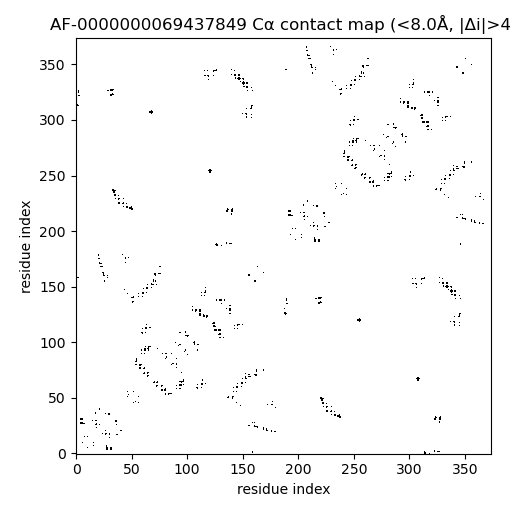 11.195 -16.609 9.781 1 86.38 178 ASN B CA 1
ATOM 2740 C C . ASN B 1 178 ? 11.164 -15.898 11.133 1 86.38 178 ASN B C 1
ATOM 2742 O O . ASN B 1 178 ? 10.641 -16.438 12.109 1 86.38 178 ASN B O 1
ATOM 2746 N N . LYS B 1 179 ? 11.734 -14.742 11.18 1 84.94 179 LYS B N 1
ATOM 2747 C CA . LYS B 1 179 ? 11.727 -13.961 12.414 1 84.94 179 LYS B CA 1
ATOM 2748 C C . LYS B 1 179 ? 10.297 -13.586 12.812 1 84.94 179 LYS B C 1
ATOM 2750 O O . LYS B 1 179 ? 9.953 -13.633 13.992 1 84.94 179 LYS B O 1
ATOM 2755 N N . LEU B 1 180 ? 9.531 -13.227 11.867 1 80.06 180 LEU B N 1
ATOM 2756 C CA . LEU B 1 180 ? 8.156 -12.828 12.141 1 80.06 180 LEU B CA 1
ATOM 2757 C C . LEU B 1 180 ? 7.32 -14.023 12.594 1 80.06 180 LEU B C 1
ATOM 2759 O O . LEU B 1 180 ? 6.465 -13.883 13.469 1 80.06 180 LEU B O 1
ATOM 2763 N N . ARG B 1 181 ? 7.535 -15.172 12.016 1 77.62 181 ARG B N 1
ATOM 2764 C CA . ARG B 1 181 ? 6.832 -16.391 12.414 1 77.62 181 ARG B CA 1
ATOM 2765 C C . ARG B 1 181 ? 7.148 -16.766 13.852 1 77.62 181 ARG B C 1
ATOM 2767 O O . ARG B 1 181 ? 6.266 -17.203 14.594 1 77.62 181 ARG B O 1
ATOM 2774 N N . THR B 1 182 ? 8.297 -16.578 14.109 1 73.06 182 THR B N 1
ATOM 2775 C CA . THR B 1 182 ? 8.734 -16.922 15.453 1 73.06 182 THR B CA 1
ATOM 2776 C C . THR B 1 182 ? 8.117 -15.969 16.484 1 73.06 182 THR B C 1
ATOM 2778 O O . THR B 1 182 ? 7.727 -16.391 17.578 1 73.06 182 THR B O 1
ATOM 2781 N N . ASP B 1 183 ? 8.016 -14.75 16.188 1 68 183 ASP B N 1
ATOM 2782 C CA . ASP B 1 183 ? 7.426 -13.766 17.094 1 68 183 ASP B CA 1
ATOM 2783 C C . ASP B 1 183 ? 5.93 -14.008 17.266 1 68 183 ASP B C 1
ATOM 2785 O O . ASP B 1 183 ? 5.395 -13.836 18.359 1 68 183 ASP B O 1
ATOM 2789 N N . GLU B 1 184 ? 5.27 -14.453 16.281 1 62.59 184 GLU B N 1
ATOM 2790 C CA . GLU B 1 184 ? 3.844 -14.766 16.344 1 62.59 184 GLU B CA 1
ATOM 2791 C C . GLU B 1 184 ? 3.592 -16.047 17.125 1 62.59 184 GLU B C 1
ATOM 2793 O O . GLU B 1 184 ? 2.576 -16.188 17.797 1 62.59 184 GLU B O 1
ATOM 2798 N N . GLY B 1 185 ? 4.441 -16.969 16.812 1 52.88 185 GLY B N 1
ATOM 2799 C CA . GLY B 1 185 ? 4.352 -18.234 17.531 1 52.88 185 GLY B CA 1
ATOM 2800 C C . GLY B 1 185 ? 4.602 -18.094 19.016 1 52.88 185 GLY B C 1
ATOM 2801 O O . GLY B 1 185 ? 4.289 -19 19.797 1 52.88 185 GLY B O 1
ATOM 2802 N N . GLN B 1 186 ? 5.32 -17.094 19.281 1 46.78 186 GLN B N 1
ATOM 2803 C CA . GLN B 1 186 ? 5.621 -16.859 20.688 1 46.78 186 GLN B CA 1
ATOM 2804 C C . GLN B 1 186 ? 4.496 -16.094 21.375 1 46.78 186 GLN B C 1
ATOM 2806 O O . GLN B 1 186 ? 4.438 -16.031 22.609 1 46.78 186 GLN B O 1
ATOM 2811 N N . ASN B 1 187 ? 3.656 -15.391 20.688 1 38.72 187 ASN B N 1
ATOM 2812 C CA . ASN B 1 187 ? 2.557 -14.672 21.328 1 38.72 187 ASN B CA 1
ATOM 2813 C C . ASN B 1 187 ? 1.287 -15.516 21.359 1 38.72 187 ASN B C 1
ATOM 2815 O O . ASN B 1 187 ? 0.966 -16.203 20.391 1 38.72 187 ASN B O 1
#